Protein AF-A0A9X2UBC7-F1 (afdb_monomer_lite)

pLDDT: mean 78.21, std 16.99, range [26.8, 97.44]

Foldseek 3Di:
DAPDDPVRVVVVCVVVVDDDDDLVPDDADLEAEDELDDDDLVSLLVSLVVCAVHHHAYYYPVQVVVCVVPVDRQLLPQVSVVVVLVNRVSSVSLQCSQPVDDDDPDPDDPPDDDPDPDPDPCPDLLNQLQQFWDPPGDDLVSNLVSLLCQQADALVPRPDDDPPCPVVQCDGHLALSVLQVSQVVLLVVLVVVVVDPDPCVRRNVSSVVNLVVSCVPRDDSNNHSYHGDDND

Structure (mmCIF, N/CA/C/O backbone):
data_AF-A0A9X2UBC7-F1
#
_entry.id   AF-A0A9X2UBC7-F1
#
loop_
_atom_site.group_PDB
_atom_site.id
_atom_site.type_symbol
_atom_site.label_atom_id
_atom_site.label_alt_id
_atom_site.label_comp_id
_atom_site.label_asym_id
_atom_site.label_entity_id
_atom_site.label_seq_id
_atom_site.pdbx_PDB_ins_code
_atom_site.Cartn_x
_atom_site.Cartn_y
_atom_site.Cartn_z
_atom_site.occupancy
_atom_site.B_iso_or_equiv
_atom_site.auth_seq_id
_atom_site.auth_comp_id
_atom_site.auth_asym_id
_atom_site.auth_atom_id
_atom_site.pdbx_PDB_model_num
ATOM 1 N N . MET A 1 1 ? -14.461 9.815 21.392 1.00 52.44 1 MET A N 1
ATOM 2 C CA . MET A 1 1 ? -14.947 8.423 21.336 1.00 52.44 1 MET A CA 1
ATOM 3 C C . MET A 1 1 ? -15.136 8.035 19.877 1.00 52.44 1 MET A C 1
ATOM 5 O O . MET A 1 1 ? -15.372 8.925 19.072 1.00 52.44 1 MET A O 1
ATOM 9 N N . GLY A 1 2 ? -15.027 6.750 19.529 1.00 62.88 2 GLY A N 1
ATOM 10 C CA . GLY A 1 2 ? -15.500 6.250 18.229 1.00 62.88 2 GLY A CA 1
ATOM 11 C C . GLY A 1 2 ? -16.987 5.859 18.281 1.00 62.88 2 GLY A C 1
ATOM 12 O O . GLY A 1 2 ? -17.580 5.899 19.365 1.00 62.88 2 GLY A O 1
ATOM 13 N N . PRO A 1 3 ? -17.603 5.479 17.147 1.00 75.81 3 PRO A N 1
ATOM 14 C CA . PRO A 1 3 ? -19.017 5.102 17.071 1.00 75.81 3 PRO A CA 1
ATOM 15 C C . PRO A 1 3 ? -19.374 3.892 17.945 1.00 75.81 3 PRO A C 1
ATOM 17 O O . PRO A 1 3 ? -20.538 3.717 18.310 1.00 75.81 3 PRO A O 1
ATOM 20 N N . PHE A 1 4 ? -18.389 3.073 18.327 1.00 79.75 4 PHE A N 1
ATOM 21 C CA . PHE A 1 4 ? -18.596 1.905 19.170 1.00 79.75 4 PHE A CA 1
ATOM 22 C C . PHE A 1 4 ? -17.824 1.995 20.485 1.00 79.75 4 PHE A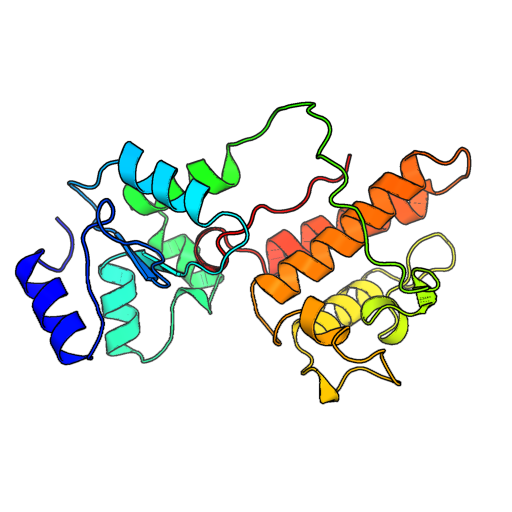 C 1
ATOM 24 O O . PHE A 1 4 ? -16.650 2.371 20.545 1.00 79.75 4 PHE A O 1
ATOM 31 N N . SER A 1 5 ? -18.474 1.559 21.566 1.00 84.00 5 SER A N 1
ATOM 32 C CA . SER A 1 5 ? -17.750 1.217 22.786 1.00 84.00 5 SER A CA 1
ATOM 33 C C . SER A 1 5 ? -16.949 -0.068 22.572 1.00 84.00 5 SER A C 1
ATOM 35 O O . SER A 1 5 ? -17.306 -0.916 21.750 1.00 84.00 5 SER A O 1
ATOM 37 N N . ARG A 1 6 ? -15.894 -0.248 23.371 1.00 82.81 6 ARG A N 1
ATOM 38 C CA . ARG A 1 6 ? -15.046 -1.447 23.331 1.00 82.81 6 ARG A CA 1
ATOM 39 C C . ARG A 1 6 ? -15.848 -2.751 23.471 1.00 82.81 6 ARG A C 1
ATOM 41 O O . ARG A 1 6 ? -15.635 -3.693 22.725 1.00 82.81 6 ARG A O 1
ATOM 48 N N . GLY A 1 7 ? -16.820 -2.790 24.383 1.00 84.81 7 GLY A N 1
ATOM 49 C CA . GLY A 1 7 ? -17.672 -3.972 24.556 1.00 84.81 7 GLY A CA 1
ATOM 50 C C . GLY A 1 7 ? -18.545 -4.270 23.333 1.00 84.81 7 GLY A C 1
ATOM 51 O O . GLY A 1 7 ? -18.683 -5.427 22.949 1.00 84.81 7 GLY A O 1
ATOM 52 N N . LYS A 1 8 ? -19.090 -3.231 22.683 1.00 86.44 8 LYS A N 1
ATOM 53 C CA . LYS A 1 8 ? -19.930 -3.400 21.488 1.00 86.44 8 LYS A CA 1
ATOM 54 C C . LYS A 1 8 ? -19.131 -3.905 20.291 1.00 86.44 8 LYS A C 1
ATOM 56 O O . LYS A 1 8 ? -19.607 -4.797 19.599 1.00 86.44 8 LYS A O 1
ATOM 61 N N . ILE A 1 9 ? -17.930 -3.365 20.063 1.00 86.12 9 ILE A N 1
ATOM 62 C CA . ILE A 1 9 ? -17.100 -3.813 18.940 1.00 86.12 9 ILE A CA 1
ATOM 63 C C . ILE A 1 9 ? -16.610 -5.249 19.141 1.00 86.12 9 ILE A C 1
ATOM 65 O O . ILE A 1 9 ? -16.596 -6.017 18.186 1.00 86.12 9 ILE A O 1
ATOM 69 N N . TRP A 1 10 ? -16.294 -5.640 20.382 1.00 89.31 10 TRP A N 1
ATOM 70 C CA . TRP A 1 10 ? -15.935 -7.023 20.692 1.00 89.31 10 TRP A CA 1
ATOM 71 C C . TRP A 1 10 ? -17.066 -8.000 20.432 1.00 89.31 10 TRP A C 1
ATOM 73 O O . TRP A 1 10 ? -16.838 -8.985 19.742 1.00 89.31 10 TRP A O 1
ATOM 83 N N . SER A 1 11 ? -18.267 -7.713 20.941 1.00 88.19 11 SER A N 1
ATOM 84 C CA . SER A 1 11 ? -19.432 -8.569 20.697 1.00 88.19 11 SER A CA 1
ATOM 85 C C . SER A 1 11 ? -19.689 -8.715 19.202 1.00 88.19 11 SER A C 1
ATOM 87 O O . SER A 1 11 ? -19.787 -9.827 18.709 1.00 88.19 11 SER A O 1
ATOM 89 N N . TYR A 1 12 ? -19.701 -7.598 18.469 1.00 88.00 12 TYR A N 1
ATOM 90 C CA . TYR A 1 12 ? -19.951 -7.605 17.031 1.00 88.00 12 TYR A CA 1
ATOM 91 C C . TYR A 1 12 ? -18.952 -8.476 16.256 1.00 88.00 12 TYR A C 1
ATOM 93 O O . TYR A 1 12 ? -19.346 -9.292 15.432 1.00 88.00 12 TYR A O 1
ATOM 101 N N . LEU A 1 13 ? -17.654 -8.325 16.524 1.00 88.81 13 LEU A N 1
ATOM 102 C CA . LEU A 1 13 ? -16.619 -9.111 15.850 1.00 88.81 13 LEU A CA 1
ATOM 103 C C . LEU A 1 13 ? -16.662 -10.590 16.255 1.00 88.81 13 LEU A C 1
ATOM 105 O O . LEU A 1 13 ? -16.449 -11.455 15.409 1.00 88.81 13 LEU A O 1
ATOM 109 N N . TRP A 1 14 ? -16.972 -10.879 17.519 1.00 87.81 14 TRP A N 1
ATOM 110 C CA . TRP A 1 14 ? -17.161 -12.245 18.000 1.00 87.81 14 TRP A CA 1
ATOM 111 C C . TRP A 1 14 ? -18.344 -12.931 17.310 1.00 87.81 14 TRP A C 1
ATOM 113 O O . TRP A 1 14 ? -18.225 -14.075 16.878 1.00 87.81 14 TRP A O 1
ATOM 123 N N . ASP A 1 15 ? -19.457 -12.217 17.133 1.00 89.00 15 ASP A N 1
ATOM 124 C CA . ASP A 1 15 ? -20.644 -12.715 16.429 1.00 89.00 15 ASP A CA 1
ATOM 125 C C . ASP A 1 15 ? -20.353 -13.003 14.943 1.00 89.00 15 ASP A C 1
ATOM 127 O O . ASP A 1 15 ? -20.974 -13.876 14.338 1.00 89.00 15 ASP A O 1
ATOM 131 N N . LEU A 1 16 ? -19.361 -12.318 14.363 1.00 86.38 16 LEU A N 1
ATOM 132 C CA . LEU A 1 16 ? -18.828 -12.593 13.024 1.00 86.38 16 LEU A CA 1
ATOM 133 C C . LEU A 1 16 ? -17.790 -13.731 12.992 1.00 86.38 16 LEU A C 1
ATOM 135 O O . LEU A 1 16 ? -17.233 -14.021 11.933 1.00 86.38 16 LEU A O 1
ATOM 139 N N . GLY A 1 17 ? -17.514 -14.374 14.130 1.00 88.44 17 GLY A N 1
ATOM 140 C CA . GLY A 1 17 ? -16.543 -15.460 14.255 1.00 88.44 17 GLY A CA 1
ATOM 141 C C . GLY A 1 17 ? -15.082 -15.004 14.246 1.00 88.44 17 GLY A C 1
ATOM 142 O O . GLY A 1 17 ? -14.196 -15.817 13.988 1.00 88.44 17 GLY A O 1
ATOM 143 N N . ALA A 1 18 ? -14.810 -13.719 14.491 1.00 87.56 18 ALA A N 1
ATOM 144 C CA . ALA A 1 18 ? -13.446 -13.213 14.559 1.00 87.56 18 ALA A CA 1
ATOM 145 C C . ALA A 1 18 ? -12.824 -13.460 15.939 1.00 87.56 18 ALA A C 1
ATOM 147 O O . ALA A 1 18 ? -13.431 -13.198 16.979 1.00 87.56 18 ALA A O 1
ATOM 148 N N . GLU A 1 19 ? -11.559 -13.877 15.946 1.00 90.19 19 GLU A N 1
ATOM 149 C CA . GLU A 1 19 ? -10.729 -13.833 17.146 1.00 90.19 19 GLU A CA 1
ATOM 150 C C . GLU A 1 19 ? -10.290 -12.390 17.395 1.00 90.19 19 GLU A C 1
ATOM 152 O O . GLU A 1 19 ? -9.637 -11.767 16.554 1.00 90.19 19 GLU A O 1
ATOM 157 N N . VAL A 1 20 ? -10.653 -11.846 18.556 1.00 91.06 20 VAL A N 1
ATOM 158 C CA . VAL A 1 20 ? -10.344 -10.458 18.905 1.00 91.06 20 VAL A CA 1
ATOM 159 C C . VAL A 1 20 ? -9.453 -10.412 20.131 1.00 91.06 20 VAL A C 1
ATOM 161 O O . VAL A 1 20 ? -9.709 -11.078 21.130 1.00 91.06 20 VAL A O 1
ATOM 164 N N . ALA A 1 21 ? -8.428 -9.573 20.065 1.00 91.75 21 ALA A N 1
ATOM 165 C CA . ALA A 1 21 ? -7.507 -9.321 21.159 1.00 91.75 21 ALA A CA 1
ATOM 166 C C . ALA A 1 21 ? -7.171 -7.828 21.224 1.00 91.75 21 ALA A C 1
ATOM 168 O O . ALA A 1 21 ? -7.290 -7.109 20.227 1.00 91.75 21 ALA A O 1
ATOM 169 N N . GLU A 1 22 ? -6.731 -7.370 22.393 1.00 90.88 22 GLU A N 1
ATOM 170 C CA . GLU A 1 22 ? -6.075 -6.068 22.508 1.00 90.88 22 GLU A CA 1
ATOM 171 C C . GLU A 1 22 ? -4.757 -6.082 21.713 1.00 90.88 22 GLU A C 1
ATOM 173 O O . GLU A 1 22 ? -4.144 -7.131 21.497 1.00 90.88 22 GLU A O 1
ATOM 178 N N . ILE A 1 23 ? -4.288 -4.907 21.278 1.00 90.06 23 ILE A N 1
ATOM 179 C CA . ILE A 1 23 ? -3.078 -4.776 20.439 1.00 90.06 23 ILE A CA 1
ATOM 180 C C . ILE A 1 23 ? -1.848 -5.436 21.089 1.00 90.06 23 ILE A C 1
ATOM 182 O O . ILE A 1 23 ? -0.980 -5.972 20.393 1.00 90.06 23 ILE A O 1
ATOM 186 N N . GLU A 1 24 ? -1.755 -5.376 22.418 1.00 88.00 24 GLU A N 1
ATOM 187 C CA . GLU A 1 24 ? -0.651 -5.949 23.189 1.00 88.00 24 GLU A CA 1
ATOM 188 C C . GLU A 1 24 ? -0.636 -7.479 23.176 1.00 88.00 24 GLU A C 1
ATOM 190 O O . GLU A 1 24 ? 0.445 -8.065 23.088 1.00 88.00 24 GLU A O 1
ATOM 195 N N . ASP A 1 25 ? -1.815 -8.097 23.176 1.00 88.81 25 ASP A N 1
ATOM 196 C CA . ASP A 1 25 ? -1.992 -9.547 23.270 1.00 88.81 25 ASP A CA 1
ATOM 197 C C . ASP A 1 25 ? -2.120 -10.210 21.894 1.00 88.81 25 ASP A C 1
ATOM 199 O O . ASP A 1 25 ? -1.889 -11.410 21.736 1.00 88.81 25 ASP A O 1
ATOM 203 N N . ALA A 1 26 ? -2.454 -9.429 20.864 1.00 86.44 26 ALA A N 1
ATOM 204 C CA . ALA A 1 26 ? -2.571 -9.920 19.503 1.00 86.44 26 ALA A CA 1
ATOM 205 C C . ALA A 1 26 ? -1.218 -10.457 19.010 1.00 86.44 26 ALA A C 1
ATOM 207 O O . ALA A 1 26 ? -0.245 -9.708 18.901 1.00 86.44 26 ALA A O 1
ATOM 208 N N . SER A 1 27 ? -1.143 -11.741 18.655 1.00 80.19 27 SER A N 1
ATOM 209 C CA . SER A 1 27 ? 0.093 -12.380 18.182 1.00 80.19 27 SER A CA 1
ATOM 210 C C . SER A 1 27 ? 0.419 -11.980 16.735 1.00 80.19 27 SER A C 1
ATOM 212 O O . SER A 1 27 ? 1.492 -11.436 16.443 1.00 80.19 27 SER A O 1
ATOM 214 N N . ALA A 1 28 ? -0.536 -12.187 15.828 1.00 83.31 28 ALA A N 1
ATOM 215 C CA . ALA A 1 28 ? -0.378 -11.998 14.392 1.00 83.31 28 ALA A CA 1
ATOM 216 C C . ALA A 1 28 ? -1.679 -11.505 13.722 1.00 83.31 28 ALA A C 1
ATOM 218 O O . ALA A 1 28 ? -2.152 -12.164 12.802 1.00 83.31 28 ALA A O 1
ATOM 219 N N . PRO A 1 29 ? -2.235 -10.349 14.132 1.00 88.62 29 PRO A N 1
ATOM 220 C CA . PRO A 1 29 ? -3.528 -9.892 13.630 1.00 88.62 29 PRO A CA 1
ATOM 221 C C . PRO A 1 29 ? -3.466 -9.558 12.138 1.00 88.62 29 PRO A C 1
ATOM 223 O O . PRO A 1 29 ? -2.494 -8.960 11.671 1.00 88.62 29 PRO A O 1
ATOM 226 N N . ASP A 1 30 ? -4.531 -9.891 11.413 1.00 84.81 30 ASP A N 1
ATOM 227 C CA . ASP A 1 30 ? -4.70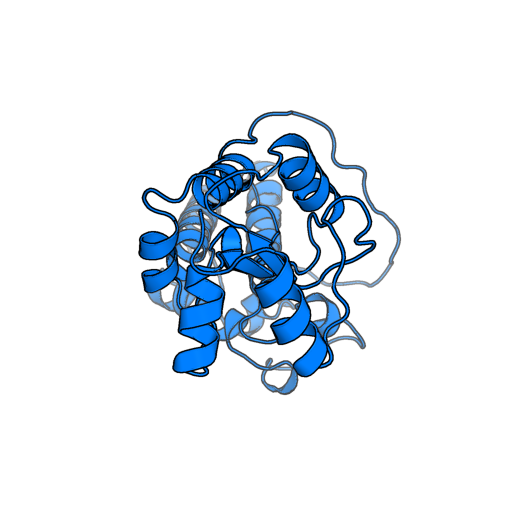0 -9.523 10.003 1.00 84.81 30 ASP A CA 1
ATOM 228 C C . ASP A 1 30 ? -5.500 -8.224 9.822 1.00 84.81 30 ASP A C 1
ATOM 230 O O . ASP A 1 30 ? -5.417 -7.591 8.765 1.00 84.81 30 ASP A O 1
ATOM 234 N N . LEU A 1 31 ? -6.217 -7.800 10.869 1.00 88.31 31 LEU A N 1
ATOM 235 C CA . LEU A 1 31 ? -6.992 -6.566 10.938 1.00 88.31 31 LEU A CA 1
ATOM 236 C C . LEU A 1 31 ? -6.663 -5.805 12.229 1.00 88.31 31 LEU A C 1
ATOM 238 O O . LEU A 1 31 ? -6.743 -6.357 13.324 1.00 88.31 31 LEU A O 1
ATOM 242 N N . LEU A 1 32 ? -6.323 -4.528 12.091 1.00 91.75 32 LEU A N 1
ATOM 243 C CA . LEU A 1 32 ? -6.188 -3.573 13.184 1.00 91.75 32 LEU A CA 1
ATOM 244 C C . LEU A 1 32 ? -7.346 -2.578 13.114 1.00 91.75 32 LEU A C 1
ATOM 246 O O . LEU A 1 32 ? -7.477 -1.866 12.120 1.00 91.75 32 LEU A O 1
ATOM 250 N N . ILE A 1 33 ? -8.142 -2.507 14.182 1.00 91.94 33 ILE A N 1
ATOM 251 C CA . ILE A 1 33 ? -9.245 -1.550 14.307 1.00 91.94 33 ILE A CA 1
ATOM 252 C C . ILE A 1 33 ? -8.859 -0.470 15.313 1.00 91.94 33 ILE A C 1
ATOM 254 O O . ILE A 1 33 ? -8.540 -0.771 16.463 1.00 91.94 33 ILE A O 1
ATOM 258 N N . LEU A 1 34 ? -8.906 0.789 14.890 1.00 92.38 34 LEU A N 1
ATOM 259 C CA . LEU A 1 34 ? -8.519 1.939 15.701 1.00 92.38 34 LEU A CA 1
ATOM 260 C C . LEU A 1 34 ? -9.728 2.815 16.030 1.00 92.38 34 LEU A C 1
ATOM 262 O O . LEU A 1 34 ? -10.555 3.126 15.178 1.00 92.38 34 LEU A O 1
ATOM 266 N N . GLY A 1 35 ? -9.832 3.227 17.290 1.00 90.88 35 GLY A N 1
ATOM 267 C CA . GLY A 1 35 ? -10.734 4.305 17.689 1.00 90.88 35 GLY A CA 1
ATOM 268 C C . GLY A 1 35 ? -10.062 5.672 17.554 1.00 90.88 35 GLY A C 1
ATOM 269 O O . GLY A 1 35 ? -8.839 5.768 17.479 1.00 90.88 35 GLY A O 1
ATOM 270 N N . ARG A 1 36 ? -10.861 6.744 17.596 1.00 89.25 36 ARG A N 1
ATOM 271 C CA . ARG A 1 36 ? -10.364 8.134 17.569 1.00 89.25 36 ARG A CA 1
ATOM 272 C C . ARG A 1 36 ? -9.599 8.552 18.824 1.00 89.25 36 ARG A C 1
ATOM 274 O O . ARG A 1 36 ? -8.765 9.444 18.771 1.00 89.25 36 ARG A O 1
ATOM 281 N N . GLU A 1 37 ? -9.910 7.935 19.958 1.00 85.69 37 GLU A N 1
ATOM 282 C CA . GLU A 1 37 ? -9.391 8.301 21.277 1.00 85.69 37 GLU A CA 1
ATOM 283 C C . GLU A 1 37 ? -8.976 7.056 22.056 1.00 85.69 37 GLU A C 1
ATOM 285 O O . GLU A 1 37 ? -9.458 5.956 21.780 1.00 85.69 37 GLU A O 1
ATOM 290 N N . ARG A 1 38 ? -8.151 7.259 23.091 1.00 84.88 38 ARG A N 1
ATOM 291 C CA . ARG A 1 38 ? -7.712 6.218 24.038 1.00 84.88 38 ARG A CA 1
ATOM 292 C C . ARG A 1 38 ? -6.965 5.050 23.378 1.00 84.88 38 ARG A C 1
ATOM 294 O O . ARG A 1 38 ? -6.933 3.959 23.939 1.00 84.88 38 ARG A O 1
ATOM 301 N N . PHE A 1 39 ? -6.356 5.278 22.216 1.00 88.75 39 PHE A N 1
ATOM 302 C CA . PHE A 1 39 ? -5.357 4.374 21.654 1.00 88.75 39 PHE A CA 1
ATOM 303 C C . PHE A 1 39 ? -3.970 4.719 22.214 1.00 88.75 39 PHE A C 1
ATOM 305 O O . PHE A 1 39 ? -3.727 5.836 22.668 1.00 88.75 39 PHE A O 1
ATOM 312 N N . SER A 1 40 ? -3.068 3.740 22.204 1.00 92.50 40 SER A N 1
ATOM 313 C CA . SER A 1 40 ? -1.677 3.907 22.630 1.00 92.50 40 SER A CA 1
ATOM 314 C C . SER A 1 40 ? -0.780 4.013 21.404 1.00 92.50 40 SER A C 1
ATOM 316 O O . SER A 1 40 ? -0.580 3.020 20.699 1.00 92.50 40 SER A O 1
ATOM 318 N N . ASP A 1 41 ? -0.179 5.183 21.180 1.00 92.81 41 ASP A N 1
ATOM 319 C CA . ASP A 1 41 ? 0.783 5.409 20.095 1.00 92.81 41 ASP A CA 1
ATOM 320 C C . ASP A 1 41 ? 1.899 4.364 20.103 1.00 92.81 41 ASP A C 1
ATOM 322 O O . ASP A 1 41 ? 2.281 3.809 19.073 1.00 92.81 41 ASP A O 1
ATOM 326 N N . LYS A 1 42 ? 2.402 4.049 21.300 1.00 92.19 42 LYS A N 1
ATOM 327 C CA . LYS A 1 42 ? 3.465 3.066 21.511 1.00 92.19 42 LYS A CA 1
ATOM 328 C C . LYS A 1 42 ? 3.037 1.669 21.064 1.00 92.19 42 LYS A C 1
ATOM 330 O O . LYS A 1 42 ? 3.833 0.966 20.438 1.00 92.19 42 LYS A O 1
ATOM 335 N N . SER A 1 43 ? 1.809 1.266 21.387 1.00 92.25 43 SER A N 1
ATOM 336 C CA . SER A 1 43 ? 1.274 -0.055 21.042 1.00 92.25 43 SER A CA 1
ATOM 337 C C . SER A 1 43 ? 1.017 -0.152 19.535 1.00 92.25 43 SER A C 1
ATOM 339 O O . SER A 1 43 ? 1.440 -1.127 18.912 1.00 92.25 43 SER A O 1
ATOM 341 N N . VAL A 1 44 ? 0.452 0.899 18.925 1.00 91.06 44 VAL A N 1
ATOM 342 C CA . VAL A 1 44 ? 0.249 0.994 17.469 1.00 91.06 44 VAL A CA 1
ATOM 343 C C . VAL A 1 44 ? 1.584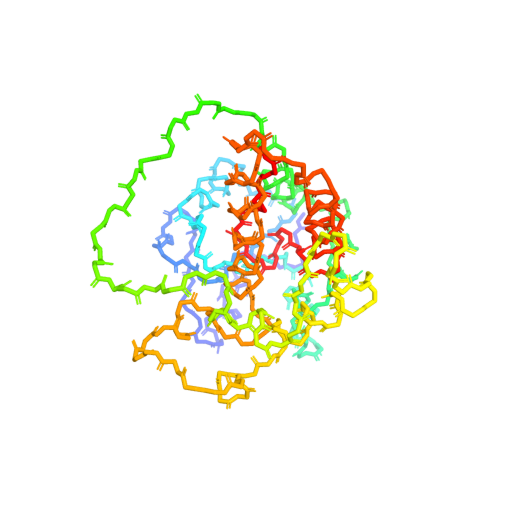 0.908 16.727 1.00 91.06 44 VAL A C 1
ATOM 345 O O . VAL A 1 44 ? 1.778 0.002 15.917 1.00 91.06 44 VAL A O 1
ATOM 348 N N . ARG A 1 45 ? 2.555 1.773 17.049 1.00 89.19 45 ARG A N 1
ATOM 349 C CA . ARG A 1 45 ? 3.874 1.785 16.389 1.00 89.19 45 ARG A CA 1
ATOM 350 C C . ARG A 1 45 ? 4.604 0.442 16.534 1.00 89.19 45 ARG A C 1
ATOM 352 O O . ARG A 1 45 ? 5.218 -0.032 15.579 1.00 89.19 45 ARG A O 1
ATOM 359 N N . ARG A 1 46 ? 4.508 -0.211 17.700 1.00 89.00 46 ARG A N 1
ATOM 360 C CA . ARG A 1 46 ? 5.097 -1.541 17.937 1.00 89.00 46 ARG A CA 1
ATOM 361 C C . ARG A 1 46 ? 4.443 -2.628 17.084 1.00 89.00 46 ARG A C 1
ATOM 363 O O . ARG A 1 46 ? 5.151 -3.494 16.568 1.00 89.00 46 ARG A O 1
ATOM 370 N N . LEU A 1 47 ? 3.117 -2.606 16.944 1.00 88.31 47 LEU A N 1
ATOM 371 C CA . LEU A 1 47 ? 2.405 -3.560 16.096 1.00 88.31 47 LEU A CA 1
ATOM 372 C C . LEU A 1 47 ? 2.790 -3.379 14.623 1.00 88.31 47 LEU A C 1
ATOM 374 O O . LEU A 1 47 ? 3.113 -4.368 13.966 1.00 88.31 47 LEU A O 1
ATOM 378 N N . LEU A 1 48 ? 2.826 -2.134 14.136 1.00 84.56 48 LEU A N 1
ATOM 379 C CA . LEU A 1 48 ? 3.255 -1.819 12.770 1.00 84.56 48 LEU A CA 1
ATOM 380 C C . LEU A 1 48 ? 4.665 -2.351 12.490 1.00 84.56 48 LEU A C 1
ATOM 382 O O . LEU A 1 48 ? 4.877 -3.028 11.490 1.00 84.56 48 LEU A O 1
ATOM 386 N N . GLN A 1 49 ? 5.608 -2.147 13.415 1.00 81.81 49 GLN A N 1
ATOM 387 C CA . GLN A 1 49 ? 6.965 -2.684 13.295 1.00 81.81 49 GLN A CA 1
ATOM 388 C C . GLN A 1 49 ? 6.990 -4.224 13.258 1.00 81.81 49 GLN A C 1
ATOM 390 O O . GLN A 1 49 ? 7.679 -4.821 12.437 1.00 81.81 49 GLN A O 1
ATOM 395 N N . ARG A 1 50 ? 6.219 -4.899 14.122 1.00 81.62 50 ARG A N 1
ATOM 396 C CA . ARG A 1 50 ? 6.127 -6.375 14.154 1.00 81.62 50 ARG A CA 1
ATOM 397 C C . ARG A 1 50 ? 5.493 -6.975 12.895 1.00 81.62 50 ARG A C 1
ATOM 399 O O . ARG A 1 50 ? 5.755 -8.139 12.567 1.00 81.62 50 ARG A O 1
ATOM 406 N N . ARG A 1 51 ? 4.609 -6.220 12.242 1.00 76.81 51 ARG A N 1
ATOM 407 C CA . ARG A 1 51 ? 3.909 -6.606 11.011 1.00 76.81 51 ARG A CA 1
ATOM 408 C C . ARG A 1 51 ? 4.583 -6.057 9.755 1.00 76.81 51 ARG A C 1
ATOM 410 O O . ARG A 1 51 ? 4.041 -6.248 8.676 1.00 76.81 51 ARG A O 1
ATOM 417 N N . GLU A 1 52 ? 5.766 -5.458 9.864 1.00 71.06 52 GLU A N 1
ATOM 418 C CA . GLU A 1 52 ? 6.493 -4.929 8.714 1.00 71.06 52 GLU A CA 1
ATOM 419 C C . GLU A 1 52 ? 6.698 -6.002 7.630 1.00 71.06 52 GLU A C 1
ATOM 421 O O . GLU A 1 52 ? 7.209 -7.095 7.891 1.00 71.06 52 GLU A O 1
ATOM 426 N N . GLY A 1 53 ? 6.250 -5.698 6.406 1.00 58.53 53 GLY A N 1
ATOM 427 C CA . GLY A 1 53 ? 6.320 -6.617 5.263 1.00 58.53 53 GLY A CA 1
ATOM 428 C C . GLY A 1 53 ? 5.334 -7.790 5.325 1.00 58.53 53 GLY A C 1
ATOM 429 O O . GLY A 1 53 ? 5.379 -8.673 4.470 1.00 58.53 53 GLY A O 1
ATOM 430 N N . LYS A 1 54 ? 4.441 -7.816 6.318 1.00 68.19 54 LYS A N 1
ATOM 431 C CA . LYS A 1 54 ? 3.326 -8.760 6.432 1.00 68.19 54 LYS A CA 1
ATOM 432 C C . LYS A 1 54 ? 2.022 -8.019 6.156 1.00 68.19 54 LYS A C 1
ATOM 434 O O . LYS A 1 54 ? 1.905 -6.824 6.402 1.00 68.19 54 LYS A O 1
ATOM 439 N N . ARG A 1 55 ? 1.011 -8.743 5.675 1.00 68.81 55 ARG A N 1
ATOM 440 C CA . ARG A 1 55 ? -0.317 -8.167 5.440 1.00 68.81 55 ARG A CA 1
ATOM 441 C C . ARG A 1 55 ? -0.897 -7.668 6.764 1.00 68.81 55 ARG A C 1
ATOM 443 O O . ARG A 1 55 ? -0.986 -8.434 7.711 1.00 68.81 55 ARG A O 1
ATOM 450 N N . LEU A 1 56 ? -1.309 -6.413 6.841 1.00 79.94 56 LEU A N 1
ATOM 451 C CA . LEU A 1 56 ? -2.093 -5.891 7.957 1.00 79.94 56 LEU A CA 1
ATOM 452 C C . LEU A 1 56 ? -3.078 -4.889 7.374 1.00 79.94 56 LEU A C 1
ATOM 454 O O . LEU A 1 56 ? -2.657 -3.877 6.821 1.00 79.94 56 LEU A O 1
ATOM 458 N N . ARG A 1 57 ? -4.372 -5.192 7.470 1.00 84.75 57 ARG A N 1
ATOM 459 C CA . ARG A 1 57 ? -5.426 -4.242 7.122 1.00 84.75 57 ARG A CA 1
ATOM 460 C C . ARG A 1 57 ? -5.635 -3.312 8.309 1.00 84.75 57 ARG A C 1
ATOM 462 O O . ARG A 1 57 ? -5.739 -3.792 9.437 1.00 84.75 57 ARG A O 1
ATOM 469 N N . ILE A 1 58 ? -5.698 -2.008 8.072 1.00 87.50 58 ILE A N 1
ATOM 470 C CA . ILE A 1 58 ? -5.910 -1.018 9.129 1.00 87.50 58 ILE A CA 1
ATOM 471 C C . ILE A 1 58 ? -7.223 -0.299 8.842 1.00 87.50 58 ILE A C 1
ATOM 473 O O . ILE A 1 58 ? -7.456 0.165 7.731 1.00 87.50 58 ILE A O 1
ATOM 477 N N . CYS A 1 59 ? -8.112 -0.228 9.824 1.00 88.62 59 CYS A N 1
ATOM 478 C CA . CYS A 1 59 ? -9.355 0.518 9.694 1.00 88.62 59 CYS A CA 1
ATOM 479 C C . CYS A 1 59 ? -9.667 1.286 10.977 1.00 88.62 59 CYS A C 1
ATOM 481 O O . CYS A 1 59 ? -9.284 0.877 12.073 1.00 88.62 59 CYS A O 1
ATOM 483 N N . SER A 1 60 ? -10.373 2.408 10.858 1.00 91.62 60 SER A N 1
ATOM 484 C CA . SER A 1 60 ? -11.032 2.991 12.021 1.00 91.62 60 SER A CA 1
ATOM 485 C C . SER A 1 60 ? -12.348 2.274 12.330 1.00 91.62 60 SER A C 1
ATOM 487 O O . SER A 1 60 ? -12.869 1.497 11.525 1.00 91.62 60 SER A O 1
ATOM 489 N N . GLN A 1 61 ? -12.934 2.559 13.489 1.00 91.19 61 GLN A N 1
ATOM 490 C CA . GLN A 1 61 ? -14.285 2.098 13.811 1.00 91.19 61 GLN A CA 1
ATOM 491 C C . GLN A 1 61 ? -15.340 2.612 12.810 1.00 91.19 61 GLN A C 1
ATOM 493 O O . GLN A 1 61 ? -16.285 1.894 12.489 1.00 91.19 61 GLN A O 1
ATOM 498 N N . GLU A 1 62 ? -15.180 3.832 12.295 1.00 89.88 62 GLU A N 1
ATOM 499 C CA . GLU A 1 62 ? -16.040 4.421 11.262 1.00 89.88 62 GLU A CA 1
ATOM 500 C C . GLU A 1 62 ? -15.875 3.697 9.921 1.00 89.88 62 GLU A C 1
ATOM 502 O O . GLU A 1 62 ? -16.869 3.394 9.262 1.00 89.88 62 GLU A O 1
ATOM 507 N N . MET A 1 63 ? -14.640 3.344 9.548 1.00 88.88 63 MET A N 1
ATOM 508 C CA . MET A 1 63 ? -14.375 2.516 8.368 1.00 88.88 63 MET A CA 1
ATOM 509 C C . MET A 1 63 ? -15.001 1.127 8.512 1.00 88.88 63 MET A C 1
ATOM 511 O O . MET A 1 63 ? -15.592 0.628 7.560 1.00 88.88 63 MET A O 1
ATOM 515 N N . LEU A 1 64 ? -14.916 0.504 9.692 1.00 89.06 64 LEU A N 1
ATOM 516 C CA . LEU A 1 64 ? -15.560 -0.787 9.948 1.00 89.06 64 LEU A CA 1
ATOM 517 C C . LEU A 1 64 ? -17.086 -0.693 9.810 1.00 89.06 64 LEU A C 1
ATOM 519 O O . LEU A 1 64 ? -17.703 -1.588 9.234 1.00 89.06 64 LEU A O 1
ATOM 523 N N . LEU A 1 65 ? -17.696 0.388 10.307 1.00 87.31 65 LEU A N 1
ATOM 524 C CA . LEU A 1 65 ? -19.128 0.634 10.144 1.00 87.31 65 LEU A CA 1
ATOM 525 C C . LEU A 1 65 ? -19.496 0.803 8.664 1.00 87.31 65 LEU A C 1
ATOM 527 O O . LEU A 1 65 ? -20.401 0.124 8.183 1.00 87.31 65 LEU A O 1
ATOM 531 N N . ALA A 1 66 ? -18.768 1.649 7.931 1.00 86.19 66 ALA A N 1
ATOM 532 C CA . ALA A 1 66 ? -18.982 1.855 6.501 1.00 86.19 66 ALA A CA 1
ATOM 533 C C . ALA A 1 66 ? -18.830 0.544 5.716 1.00 86.19 66 ALA A C 1
ATOM 535 O O . ALA A 1 66 ? -19.665 0.227 4.867 1.00 86.19 66 ALA A O 1
ATOM 536 N N . TRP A 1 67 ? -17.815 -0.256 6.049 1.00 88.12 67 TRP A N 1
ATOM 537 C CA . TRP A 1 67 ? -17.612 -1.577 5.468 1.00 88.12 67 TRP A CA 1
ATOM 538 C C . TRP A 1 67 ? -18.803 -2.496 5.748 1.00 88.12 67 TRP A C 1
ATOM 540 O O . TRP A 1 67 ? -19.362 -3.087 4.830 1.00 88.12 67 TRP A O 1
ATOM 550 N N . SER A 1 68 ? -19.255 -2.556 6.998 1.00 84.38 68 SER A N 1
ATOM 551 C CA . SER A 1 68 ? -20.371 -3.413 7.410 1.00 84.38 68 SER A CA 1
ATOM 552 C C . SER A 1 68 ? -21.685 -3.035 6.717 1.00 84.38 68 SER A C 1
ATOM 554 O O . SER A 1 68 ? -22.480 -3.907 6.386 1.00 84.38 68 SER A O 1
ATOM 556 N N . MET A 1 69 ? -21.910 -1.742 6.466 1.00 84.69 69 MET A N 1
ATOM 557 C CA . MET A 1 69 ? -23.123 -1.248 5.804 1.00 84.69 69 MET A CA 1
ATOM 558 C C . MET A 1 69 ? -23.101 -1.426 4.285 1.00 84.69 69 MET A C 1
ATOM 560 O O . MET A 1 69 ? -24.146 -1.631 3.674 1.00 84.69 69 MET A O 1
ATOM 564 N N . THR A 1 70 ? -21.930 -1.300 3.663 1.00 83.81 70 THR A N 1
ATOM 565 C CA . THR A 1 70 ? -21.807 -1.287 2.196 1.00 83.81 70 THR A CA 1
ATOM 566 C C . THR A 1 70 ? -21.346 -2.620 1.615 1.00 83.81 70 THR A C 1
ATOM 568 O O . THR A 1 70 ? -21.470 -2.829 0.412 1.00 83.81 70 THR A O 1
ATOM 571 N N . GLY A 1 71 ? -20.780 -3.506 2.440 1.00 82.38 71 GLY A N 1
ATOM 572 C CA . GLY A 1 71 ? -20.103 -4.730 2.004 1.00 82.38 71 GLY A CA 1
ATOM 573 C C . GLY A 1 71 ? -18.770 -4.481 1.289 1.00 82.38 71 GLY A C 1
ATOM 574 O O . GLY A 1 71 ? -18.116 -5.431 0.866 1.00 82.38 71 GLY A O 1
ATOM 575 N N . VAL A 1 72 ? -18.346 -3.222 1.157 1.00 77.50 72 VAL A N 1
ATOM 576 C CA . VAL A 1 72 ? -17.133 -2.827 0.438 1.00 77.50 72 VAL A CA 1
ATOM 577 C C . VAL A 1 72 ? -16.044 -2.474 1.438 1.00 77.50 72 VAL A C 1
ATOM 579 O O . VAL A 1 72 ? -16.250 -1.602 2.278 1.00 77.50 72 VAL A O 1
ATOM 582 N N . ASP A 1 73 ? -14.874 -3.105 1.322 1.00 80.12 73 ASP A N 1
ATOM 583 C CA . ASP A 1 73 ? -13.713 -2.768 2.148 1.00 80.12 73 ASP A CA 1
ATOM 584 C C . ASP A 1 73 ? -13.186 -1.367 1.784 1.00 80.12 73 ASP A C 1
ATOM 586 O O . ASP A 1 73 ? -12.736 -1.156 0.652 1.00 80.12 73 ASP A O 1
ATOM 590 N N . PRO A 1 74 ? -13.179 -0.404 2.725 1.00 74.56 74 PRO A N 1
ATOM 591 C CA . PRO A 1 74 ? -12.652 0.932 2.471 1.00 74.56 74 PRO A CA 1
ATOM 592 C C . PRO A 1 74 ? -11.179 0.920 2.043 1.00 74.56 74 PRO A C 1
ATOM 594 O O . PRO A 1 74 ? -10.771 1.767 1.255 1.00 74.56 74 PRO A O 1
ATOM 597 N N . ASN A 1 75 ? -10.387 -0.067 2.484 1.00 73.62 75 ASN A N 1
ATOM 598 C CA . ASN A 1 75 ? -8.975 -0.191 2.107 1.00 73.62 75 ASN A CA 1
ATOM 599 C C . ASN A 1 75 ? -8.764 -0.543 0.628 1.00 73.62 75 ASN A C 1
ATOM 601 O O . ASN A 1 75 ? -7.664 -0.334 0.113 1.00 73.62 75 ASN A O 1
ATOM 605 N N . GLU A 1 76 ? -9.790 -1.052 -0.059 1.00 70.31 76 GLU A N 1
ATOM 606 C CA . GLU A 1 76 ? -9.754 -1.360 -1.495 1.00 70.31 76 GLU A CA 1
ATOM 607 C C . GLU A 1 76 ? -10.083 -0.136 -2.366 1.00 70.31 76 GLU A C 1
ATOM 609 O O . GLU A 1 76 ? -9.994 -0.202 -3.593 1.00 70.31 76 GLU A O 1
ATOM 614 N N . ARG A 1 77 ? -10.435 1.006 -1.754 1.00 67.56 77 ARG A N 1
ATOM 615 C CA . ARG A 1 77 ? -10.760 2.261 -2.447 1.00 67.56 77 ARG A CA 1
ATOM 616 C C . ARG A 1 77 ? -9.880 3.411 -1.945 1.00 67.56 77 ARG A C 1
ATOM 618 O O . ARG A 1 77 ? -10.353 4.216 -1.139 1.00 67.56 77 ARG A O 1
ATOM 625 N N . PRO A 1 78 ? -8.641 3.554 -2.460 1.00 57.09 78 PRO A N 1
ATOM 626 C CA . PRO A 1 78 ? -7.671 4.549 -1.988 1.00 57.09 78 PRO A CA 1
ATOM 627 C C . PRO A 1 78 ? -8.227 5.976 -1.891 1.00 57.09 78 PRO A C 1
ATOM 629 O O . PRO A 1 78 ? -7.964 6.674 -0.919 1.00 57.09 78 PRO A O 1
ATOM 632 N N . GLN A 1 79 ? -9.084 6.375 -2.839 1.00 59.28 79 GLN A N 1
ATOM 633 C CA . GLN A 1 79 ? -9.705 7.707 -2.867 1.00 59.28 79 GLN A CA 1
ATOM 634 C C . GLN A 1 79 ? -10.619 7.994 -1.665 1.00 59.28 79 GLN A C 1
ATOM 636 O O . GLN A 1 79 ? -10.793 9.147 -1.290 1.00 59.28 79 GLN A O 1
ATOM 641 N N . THR A 1 80 ? -11.202 6.959 -1.055 1.00 67.19 80 THR A N 1
ATOM 642 C CA . THR A 1 80 ? -12.044 7.101 0.145 1.00 67.19 80 THR A CA 1
ATOM 643 C C . THR A 1 80 ? -11.245 6.988 1.437 1.00 67.19 80 THR A C 1
ATOM 645 O O . THR A 1 80 ? -11.701 7.441 2.481 1.00 67.19 80 THR A O 1
ATOM 648 N N . VAL A 1 81 ? -10.043 6.406 1.398 1.00 68.81 81 VAL A N 1
ATOM 649 C CA . VAL A 1 81 ? -9.247 6.219 2.615 1.00 68.81 81 VAL A CA 1
ATOM 650 C C . VAL A 1 81 ? -8.698 7.549 3.125 1.00 68.81 81 VAL A C 1
ATOM 652 O O . VAL A 1 81 ? -8.739 7.784 4.330 1.00 68.81 81 VAL A O 1
ATOM 655 N N . GLU A 1 82 ? -8.280 8.450 2.233 1.00 72.62 82 GLU A N 1
ATOM 656 C CA . GLU A 1 82 ? -7.788 9.778 2.627 1.00 72.62 82 GLU A CA 1
ATOM 657 C C . GLU A 1 82 ? -8.853 10.555 3.421 1.00 72.62 82 GLU A C 1
ATOM 659 O O . GLU A 1 82 ? -8.553 11.108 4.475 1.00 72.62 82 GLU A O 1
ATOM 664 N N . THR A 1 83 ? -10.127 10.472 3.010 1.00 80.88 83 THR A N 1
ATOM 665 C CA . THR A 1 83 ? -11.238 11.104 3.745 1.00 80.88 83 THR A CA 1
ATOM 666 C C . THR A 1 83 ? -11.482 10.515 5.136 1.00 80.88 83 THR A C 1
ATOM 668 O O . THR A 1 83 ? -12.047 11.191 5.989 1.00 80.88 83 THR A O 1
ATOM 671 N N . PHE A 1 84 ? -11.074 9.266 5.392 1.00 83.88 84 PHE A N 1
ATOM 672 C CA . PHE A 1 84 ? -11.134 8.684 6.737 1.00 83.88 84 PHE A CA 1
ATOM 673 C C . PHE A 1 84 ? -9.922 9.058 7.589 1.00 83.88 84 PHE A C 1
ATOM 675 O O . PHE A 1 84 ? -10.045 9.112 8.813 1.00 83.88 84 PHE A O 1
ATOM 682 N N . ILE A 1 85 ? -8.761 9.277 6.964 1.00 83.81 85 ILE A N 1
ATOM 683 C CA . ILE A 1 85 ? -7.546 9.690 7.668 1.00 83.81 85 ILE A CA 1
ATOM 684 C C . ILE A 1 85 ? -7.687 11.112 8.179 1.00 83.81 85 ILE A C 1
ATOM 686 O O . ILE A 1 85 ? -7.340 11.359 9.331 1.00 83.81 85 ILE A O 1
ATOM 690 N N . GLU A 1 86 ? -8.171 12.021 7.334 1.00 83.44 86 GLU A N 1
ATOM 691 C CA . GLU A 1 86 ? -8.210 13.446 7.639 1.00 83.44 86 GLU A CA 1
ATOM 692 C C . GLU A 1 86 ? -8.948 13.712 8.960 1.00 83.44 86 GLU A C 1
ATOM 694 O O . GLU A 1 86 ? -10.131 13.400 9.137 1.00 83.44 86 GLU A O 1
ATOM 699 N N . GLY A 1 87 ? -8.214 14.247 9.937 1.00 84.31 87 GLY A N 1
ATOM 700 C CA . GLY A 1 87 ? -8.729 14.549 11.260 1.00 84.31 87 GLY A CA 1
ATOM 701 C C . GLY A 1 87 ? -8.981 13.327 12.142 1.00 84.31 87 GLY A C 1
ATOM 702 O O . GLY A 1 87 ? -9.620 13.487 13.181 1.00 84.31 87 GLY A O 1
ATOM 703 N N . HIS A 1 88 ? -8.548 12.111 11.789 1.00 91.19 88 HIS A N 1
ATOM 704 C CA . HIS A 1 88 ? -8.620 10.928 12.655 1.00 91.19 88 HIS A CA 1
ATOM 705 C C . HIS A 1 88 ? -7.260 10.653 13.329 1.00 91.19 88 HIS A C 1
ATOM 707 O O . HIS A 1 88 ? -6.405 10.006 12.721 1.00 91.19 88 HIS A O 1
ATOM 713 N N . PRO A 1 89 ? -7.078 10.963 14.632 1.00 92.06 89 PRO A N 1
ATOM 714 C CA . PRO A 1 89 ? -5.751 10.974 15.264 1.00 92.06 89 PRO A CA 1
ATOM 715 C C . PRO A 1 89 ? -4.973 9.655 15.153 1.00 92.06 89 PRO A C 1
ATOM 717 O O . PRO A 1 89 ? -3.780 9.647 14.872 1.00 92.06 89 PRO A O 1
ATOM 720 N N . ALA A 1 90 ? -5.644 8.510 15.323 1.00 91.44 90 ALA A N 1
ATOM 721 C CA . ALA A 1 90 ? -4.971 7.215 15.214 1.00 91.44 90 ALA A CA 1
ATOM 722 C C . ALA A 1 90 ? -4.566 6.859 13.774 1.00 91.44 90 ALA A C 1
ATOM 724 O O . ALA A 1 90 ? -3.572 6.168 13.577 1.00 91.44 90 ALA A O 1
ATOM 725 N N . LEU A 1 91 ? -5.333 7.299 12.770 1.00 90.00 91 LEU A N 1
ATOM 726 C CA . LEU A 1 91 ? -5.026 7.026 11.368 1.00 90.00 91 LEU A CA 1
ATOM 727 C C . LEU A 1 91 ? -3.960 7.993 10.858 1.00 90.00 91 LEU A C 1
ATOM 729 O O . LEU A 1 91 ? -3.070 7.553 10.139 1.00 90.00 91 LEU A O 1
ATOM 733 N N . GLU A 1 92 ? -3.988 9.253 11.297 1.00 89.31 92 GLU A N 1
ATOM 734 C CA . GLU A 1 92 ? -2.903 10.215 11.086 1.00 89.31 92 GLU A CA 1
ATOM 735 C C . GLU A 1 92 ? -1.597 9.707 11.699 1.00 89.31 92 GLU A C 1
ATOM 737 O O . GLU A 1 92 ? -0.583 9.688 11.013 1.00 89.31 92 GLU A O 1
ATOM 742 N N . LEU A 1 93 ? -1.626 9.165 12.923 1.00 88.62 93 LEU A N 1
ATOM 743 C CA . LEU A 1 93 ? -0.458 8.522 13.529 1.00 88.62 93 LEU A CA 1
ATOM 744 C C . LEU A 1 93 ? 0.067 7.358 12.680 1.00 88.62 93 LEU A C 1
ATOM 746 O O . LEU A 1 93 ? 1.279 7.180 12.549 1.00 88.62 93 LEU A O 1
ATOM 750 N N . VAL A 1 94 ? -0.818 6.499 12.167 1.00 87.31 94 VAL A N 1
ATOM 751 C CA . VAL A 1 94 ? -0.406 5.369 11.323 1.00 87.31 94 VAL A CA 1
ATOM 752 C C . VAL A 1 94 ? 0.199 5.885 10.022 1.00 87.31 94 VAL A C 1
ATOM 754 O O . VAL A 1 94 ? 1.260 5.398 9.634 1.00 87.31 94 VAL A O 1
ATOM 757 N N . LYS A 1 95 ? -0.443 6.870 9.385 1.00 82.44 95 LYS A N 1
ATOM 758 C CA . LYS A 1 95 ? 0.050 7.546 8.186 1.00 82.44 95 LYS A CA 1
ATOM 759 C C . LYS A 1 95 ? 1.440 8.120 8.449 1.00 82.44 95 LYS A C 1
ATOM 761 O O . LYS A 1 95 ? 2.386 7.636 7.849 1.00 82.44 95 LYS A O 1
ATOM 766 N N . GLU A 1 96 ? 1.594 8.982 9.448 1.00 81.69 96 GLU A N 1
ATOM 767 C CA . GLU A 1 96 ? 2.877 9.530 9.907 1.00 81.69 96 GLU A CA 1
ATOM 768 C C . GLU A 1 96 ? 3.897 8.419 10.197 1.00 81.69 96 GLU A C 1
ATOM 770 O O . GLU A 1 96 ? 5.021 8.446 9.729 1.00 81.69 96 GLU A O 1
ATOM 775 N N . THR A 1 97 ? 3.533 7.356 10.913 1.00 78.94 97 THR A N 1
ATOM 776 C CA . THR A 1 97 ? 4.489 6.285 11.249 1.00 78.94 97 THR A CA 1
ATOM 777 C C . THR A 1 97 ? 5.007 5.545 10.019 1.00 78.94 97 THR A C 1
ATOM 779 O O . THR A 1 97 ? 6.166 5.119 10.000 1.00 78.94 97 THR A O 1
ATOM 782 N N . LEU A 1 98 ? 4.140 5.334 9.032 1.00 74.12 98 LEU A N 1
ATOM 783 C CA . LEU A 1 98 ? 4.460 4.615 7.805 1.00 74.12 98 LEU A CA 1
ATOM 784 C C . LEU A 1 98 ? 5.031 5.542 6.718 1.00 74.12 98 LEU A C 1
ATOM 786 O O . LEU A 1 98 ? 5.687 5.040 5.805 1.00 74.12 98 LEU A O 1
ATOM 790 N N . GLU A 1 99 ? 4.821 6.857 6.830 1.00 67.81 99 GLU A N 1
ATOM 791 C CA . GLU A 1 99 ? 5.306 7.893 5.909 1.00 67.81 99 GLU A CA 1
ATOM 792 C C . GLU A 1 99 ? 6.598 8.593 6.392 1.00 67.81 99 GLU A C 1
ATOM 794 O O . GLU A 1 99 ? 7.511 8.743 5.582 1.00 67.81 99 GLU A O 1
ATOM 799 N N . ASP A 1 100 ? 6.737 8.940 7.682 1.00 43.56 100 ASP A N 1
ATOM 800 C CA . ASP A 1 100 ? 7.807 9.804 8.240 1.00 43.56 100 ASP A CA 1
ATOM 801 C C . ASP A 1 100 ? 9.087 9.083 8.701 1.00 43.56 100 ASP A C 1
ATOM 803 O O . ASP A 1 100 ? 10.057 9.733 9.097 1.00 43.56 100 ASP A O 1
ATOM 807 N N . LYS A 1 101 ? 9.179 7.747 8.667 1.00 41.97 101 LYS A N 1
ATOM 808 C CA . LYS A 1 101 ? 10.422 7.052 9.075 1.00 41.97 101 LYS A CA 1
ATOM 809 C C . LYS A 1 101 ? 11.394 6.807 7.926 1.00 41.97 101 LYS A C 1
ATOM 811 O O . LYS A 1 101 ? 11.628 5.673 7.510 1.00 41.97 101 LYS A O 1
ATOM 816 N N . TRP A 1 102 ? 12.027 7.913 7.556 1.00 34.25 102 TRP A N 1
ATOM 817 C CA . TRP A 1 102 ? 13.343 8.075 6.931 1.00 34.25 102 TRP A CA 1
ATOM 818 C C . TRP A 1 102 ? 14.206 8.892 7.929 1.00 34.25 102 TRP A C 1
ATOM 820 O O . TRP A 1 102 ? 13.641 9.851 8.454 1.00 34.25 102 TRP A O 1
ATOM 830 N N . PRO A 1 103 ? 15.489 8.594 8.290 1.00 48.34 103 PRO A N 1
ATOM 831 C CA . PRO A 1 103 ? 16.592 8.022 7.492 1.00 48.34 103 PRO A CA 1
ATOM 832 C C . PRO A 1 103 ? 17.376 6.865 8.179 1.00 48.34 103 PRO A C 1
ATOM 834 O O . PRO A 1 103 ? 17.210 6.601 9.369 1.00 48.34 103 PRO A O 1
ATOM 837 N N . GLY A 1 104 ? 18.317 6.217 7.471 1.00 29.36 104 GLY A N 1
ATOM 838 C CA . GLY A 1 104 ? 19.370 5.425 8.131 1.00 29.36 104 GLY A CA 1
ATOM 839 C C . GLY A 1 104 ? 20.175 4.491 7.229 1.00 29.36 104 GLY A C 1
ATOM 840 O O . GLY A 1 104 ? 19.794 3.347 7.010 1.00 29.36 104 GLY A O 1
ATOM 841 N N . THR A 1 105 ? 21.334 4.968 6.781 1.00 37.41 105 THR A N 1
ATOM 842 C CA . THR A 1 105 ? 22.444 4.229 6.160 1.00 37.41 105 THR A CA 1
ATOM 843 C C . THR A 1 105 ? 22.890 3.021 6.995 1.00 37.41 105 THR A C 1
ATOM 845 O O . THR A 1 105 ? 23.849 3.096 7.763 1.00 37.41 105 THR A O 1
ATOM 848 N N . GLY A 1 106 ? 22.202 1.895 6.853 1.00 30.19 106 GLY A N 1
ATOM 849 C CA . GLY A 1 106 ? 22.609 0.612 7.411 1.00 30.19 106 GLY A CA 1
ATOM 850 C C . GLY A 1 106 ? 22.653 -0.439 6.304 1.00 30.19 106 GLY A C 1
ATOM 851 O O . GLY A 1 106 ? 21.710 -0.512 5.514 1.00 30.19 106 GLY A O 1
ATOM 852 N N . PRO A 1 107 ? 23.715 -1.257 6.202 1.00 27.50 107 PRO A N 1
ATOM 853 C CA . PRO A 1 107 ? 23.726 -2.365 5.260 1.00 27.50 107 PRO A CA 1
ATOM 854 C C . PRO A 1 107 ? 22.564 -3.306 5.596 1.00 27.50 107 PRO A C 1
ATOM 856 O O . PRO A 1 107 ? 22.496 -3.860 6.692 1.00 27.50 107 PRO A O 1
ATOM 859 N N . ILE A 1 108 ? 21.636 -3.489 4.654 1.00 37.22 108 ILE A N 1
ATOM 860 C CA . ILE A 1 108 ? 20.625 -4.540 4.778 1.00 37.22 108 ILE A CA 1
ATOM 861 C C . ILE A 1 108 ? 21.373 -5.874 4.652 1.00 37.22 108 ILE A C 1
ATOM 863 O O . ILE A 1 108 ? 22.077 -6.065 3.653 1.00 37.22 108 ILE A O 1
ATOM 867 N N . PRO A 1 109 ? 21.265 -6.788 5.636 1.00 28.06 109 PRO A N 1
ATOM 868 C CA . PRO A 1 109 ? 21.965 -8.058 5.586 1.00 28.06 109 PRO A CA 1
ATOM 869 C C . PRO A 1 109 ? 21.535 -8.798 4.326 1.00 28.06 109 PRO A C 1
ATOM 871 O O . PRO A 1 109 ? 20.340 -8.933 4.048 1.00 28.06 109 PRO A O 1
ATOM 874 N N . ALA A 1 110 ? 22.520 -9.278 3.571 1.00 33.25 110 ALA A N 1
ATOM 875 C CA . ALA A 1 110 ? 22.294 -10.242 2.515 1.00 33.25 110 ALA A CA 1
ATOM 876 C C . ALA A 1 110 ? 21.530 -11.426 3.124 1.00 33.25 110 ALA A C 1
ATOM 878 O O . ALA A 1 110 ? 22.107 -12.265 3.816 1.00 33.25 110 ALA A O 1
ATOM 879 N N . ARG A 1 111 ? 20.212 -11.496 2.905 1.00 31.89 111 ARG A N 1
ATOM 880 C CA . ARG A 1 111 ? 19.485 -12.751 3.081 1.00 31.89 111 ARG A CA 1
ATOM 881 C C . ARG A 1 111 ? 19.878 -13.624 1.903 1.00 31.89 111 ARG A C 1
ATOM 883 O O . ARG A 1 111 ? 19.294 -13.540 0.828 1.00 31.89 111 ARG A O 1
ATOM 890 N N . GLY A 1 112 ? 20.972 -14.345 2.115 1.00 28.72 112 GLY A N 1
ATOM 891 C CA . GLY A 1 112 ? 21.560 -15.245 1.149 1.00 28.72 112 GLY A CA 1
ATOM 892 C C . GLY A 1 112 ? 20.716 -16.484 0.882 1.00 28.72 112 GLY A C 1
ATOM 893 O O . GLY A 1 112 ? 19.740 -16.775 1.575 1.00 28.72 112 GLY A O 1
ATOM 894 N N . GLY A 1 113 ? 21.203 -17.229 -0.105 1.00 32.41 113 GLY A N 1
ATOM 895 C CA . GLY A 1 113 ? 21.107 -18.681 -0.126 1.00 32.41 113 GLY A CA 1
ATOM 896 C C . GLY A 1 113 ? 19.854 -19.227 -0.783 1.00 32.41 113 GLY A C 1
ATOM 897 O O . GLY A 1 113 ? 18.972 -19.756 -0.117 1.00 32.41 113 GLY A O 1
ATOM 898 N N . GLY A 1 114 ? 19.820 -19.150 -2.104 1.00 26.80 114 GLY A N 1
ATOM 899 C CA . GLY A 1 114 ? 18.945 -19.962 -2.928 1.00 26.80 114 GLY A CA 1
ATOM 900 C C . GLY A 1 114 ? 19.449 -19.875 -4.350 1.00 26.80 114 GLY A C 1
ATOM 901 O O . GLY A 1 114 ? 18.977 -19.023 -5.099 1.00 26.80 114 GLY A O 1
ATOM 902 N N . ASP A 1 115 ? 20.433 -20.714 -4.670 1.00 33.47 115 ASP A N 1
ATOM 903 C CA . ASP A 1 115 ? 20.910 -20.963 -6.026 1.00 33.47 115 ASP A CA 1
ATOM 904 C C . ASP A 1 115 ? 19.731 -21.448 -6.873 1.00 33.47 115 ASP A C 1
ATOM 906 O O . ASP A 1 115 ? 19.403 -22.628 -6.956 1.00 33.47 115 ASP A O 1
ATOM 910 N N . ALA A 1 116 ? 19.026 -20.489 -7.451 1.00 34.88 116 ALA A N 1
ATOM 911 C CA . ALA A 1 116 ? 18.161 -20.684 -8.586 1.00 34.88 116 ALA A CA 1
ATOM 912 C C . ALA A 1 116 ? 18.622 -19.645 -9.593 1.00 34.88 116 ALA A C 1
ATOM 914 O O . ALA A 1 116 ? 18.388 -18.449 -9.418 1.00 34.88 116 ALA A O 1
ATOM 915 N N . GLU A 1 117 ? 19.337 -20.144 -10.591 1.00 35.72 117 GLU A N 1
ATOM 916 C CA . GLU A 1 117 ? 19.720 -19.522 -11.851 1.00 35.72 117 GLU A CA 1
ATOM 917 C C . GLU A 1 117 ? 18.531 -18.742 -12.447 1.00 35.72 117 GLU A C 1
ATOM 919 O O . GLU A 1 117 ? 17.750 -19.240 -13.255 1.00 35.72 117 GLU A O 1
ATOM 924 N N . PHE A 1 118 ? 18.310 -17.518 -11.964 1.00 42.78 118 PHE A N 1
ATOM 925 C CA . PHE A 1 118 ? 17.308 -16.612 -12.503 1.00 42.78 118 PHE A CA 1
ATOM 926 C C . PHE A 1 118 ? 18.023 -15.598 -13.382 1.00 42.78 118 PHE A C 1
ATOM 928 O O . PHE A 1 118 ? 18.547 -14.583 -12.924 1.00 42.78 118 PHE A O 1
ATOM 935 N N . ASP A 1 119 ? 18.043 -15.951 -14.660 1.00 41.78 119 ASP A N 1
ATOM 936 C CA . ASP A 1 119 ? 18.564 -15.186 -15.785 1.00 41.78 119 ASP A CA 1
ATOM 937 C C . ASP A 1 119 ? 17.834 -13.843 -15.931 1.00 41.78 119 ASP A C 1
ATOM 939 O O . ASP A 1 119 ? 16.821 -13.723 -16.622 1.00 41.78 119 ASP A O 1
ATOM 943 N N . GLY A 1 120 ? 18.371 -12.828 -15.263 1.00 51.84 120 GLY A N 1
ATOM 944 C CA . GLY A 1 120 ? 18.206 -11.427 -15.626 1.00 51.84 120 GLY A CA 1
ATOM 945 C C . GLY A 1 120 ? 16.784 -10.833 -15.579 1.00 51.84 120 GLY A C 1
ATOM 946 O O . GLY A 1 120 ? 15.776 -11.493 -15.315 1.00 51.84 120 GLY A O 1
ATOM 947 N N . PRO A 1 121 ? 16.678 -9.518 -15.828 1.00 50.00 121 PRO A N 1
ATOM 948 C CA . PRO A 1 121 ? 15.401 -8.805 -15.875 1.00 50.00 121 PRO A CA 1
ATOM 949 C C . PRO A 1 121 ? 14.469 -9.308 -16.993 1.00 50.00 121 PRO A C 1
ATOM 951 O O . PRO A 1 121 ? 13.249 -9.223 -16.842 1.00 50.00 121 PRO A O 1
ATOM 954 N N . GLU A 1 122 ? 15.021 -9.896 -18.060 1.00 55.41 122 GLU A N 1
ATOM 955 C CA . GLU A 1 122 ? 14.307 -10.343 -19.268 1.00 55.41 122 GLU A CA 1
ATOM 956 C C . GLU A 1 122 ? 13.318 -11.496 -19.027 1.00 55.41 122 GLU A C 1
ATOM 958 O O . GLU A 1 122 ? 12.380 -11.689 -19.800 1.00 55.41 122 GLU A O 1
ATOM 963 N N . LYS A 1 123 ? 13.464 -12.239 -17.922 1.00 68.69 123 LYS A N 1
ATOM 964 C CA . LYS A 1 123 ? 12.565 -13.351 -17.567 1.00 68.69 123 LYS A CA 1
ATOM 965 C C . LYS A 1 123 ? 11.522 -12.986 -16.504 1.00 68.69 123 LYS A C 1
ATOM 967 O O . LYS A 1 123 ? 10.742 -13.851 -16.099 1.00 68.69 123 LYS A O 1
ATOM 972 N N . SER A 1 124 ? 11.477 -11.732 -16.047 1.00 84.25 124 SER A N 1
ATOM 973 C CA . SER A 1 124 ? 10.501 -11.284 -15.044 1.00 84.25 124 SER A CA 1
ATOM 974 C C . SER A 1 124 ? 9.081 -11.147 -15.630 1.00 84.25 124 SER A C 1
ATOM 976 O O . SER A 1 124 ? 8.932 -10.814 -16.804 1.00 84.25 124 SER A O 1
ATOM 978 N N . PRO A 1 125 ? 8.017 -11.352 -14.829 1.00 90.00 125 PRO A N 1
ATOM 979 C CA . PRO A 1 125 ? 6.642 -10.980 -15.170 1.00 90.00 125 PRO A CA 1
ATOM 980 C C . PRO A 1 125 ? 6.500 -9.591 -15.791 1.00 90.00 125 PRO A C 1
ATOM 982 O O . PRO A 1 125 ? 5.794 -9.445 -16.782 1.00 90.00 125 PRO A O 1
ATOM 985 N N . LEU A 1 126 ? 7.237 -8.610 -15.265 1.00 91.50 126 LEU A N 1
ATOM 986 C CA . LEU A 1 126 ? 7.288 -7.252 -15.801 1.00 91.50 126 LEU A CA 1
ATOM 987 C C . LEU A 1 126 ? 7.795 -7.224 -17.246 1.00 91.50 126 LEU A C 1
ATOM 989 O O . LEU A 1 126 ? 7.101 -6.728 -18.131 1.00 91.50 126 LEU A O 1
ATOM 993 N N . ALA A 1 127 ? 8.980 -7.784 -17.498 1.00 90.00 127 ALA A N 1
ATOM 994 C CA . ALA A 1 127 ? 9.568 -7.791 -18.836 1.00 90.00 127 ALA A CA 1
ATOM 995 C C . ALA A 1 127 ? 8.692 -8.545 -19.843 1.00 90.00 127 ALA A C 1
ATOM 997 O O . ALA A 1 127 ? 8.478 -8.067 -20.955 1.00 90.00 127 ALA A O 1
ATOM 998 N N . ARG A 1 128 ? 8.110 -9.682 -19.441 1.00 91.06 128 ARG A N 1
ATOM 999 C CA . ARG A 1 128 ? 7.236 -10.467 -20.325 1.00 91.06 128 ARG A CA 1
ATOM 1000 C C . ARG A 1 128 ? 5.893 -9.798 -20.621 1.00 91.06 128 ARG A C 1
ATOM 1002 O O . ARG A 1 128 ? 5.275 -10.121 -21.629 1.00 91.06 128 ARG A O 1
ATOM 1009 N N . LEU A 1 129 ? 5.457 -8.862 -19.780 1.00 92.75 129 LEU A N 1
ATOM 1010 C CA . LEU A 1 129 ? 4.309 -7.990 -20.046 1.00 92.75 129 LEU A CA 1
ATOM 1011 C C . LEU A 1 129 ? 4.695 -6.686 -20.765 1.00 92.75 129 LEU A C 1
ATOM 1013 O O . LEU A 1 129 ? 3.847 -5.817 -20.950 1.00 92.75 129 LEU A O 1
ATOM 1017 N N . GLY A 1 130 ? 5.949 -6.556 -21.209 1.00 91.69 130 GLY A N 1
ATOM 1018 C CA . GLY A 1 130 ? 6.414 -5.441 -22.032 1.00 91.69 130 GLY A CA 1
ATOM 1019 C C . GLY A 1 130 ? 6.990 -4.260 -21.251 1.00 91.69 130 GLY A C 1
ATOM 1020 O O . GLY A 1 130 ? 7.224 -3.205 -21.842 1.00 91.69 130 GLY A O 1
ATOM 1021 N N . TYR A 1 131 ? 7.248 -4.405 -19.948 1.00 95.12 131 TYR A N 1
ATOM 1022 C CA . TYR A 1 131 ? 7.923 -3.365 -19.176 1.00 95.12 131 TYR A CA 1
ATOM 1023 C C . TYR A 1 131 ? 9.407 -3.284 -19.556 1.00 95.12 131 TYR A C 1
ATOM 1025 O O . TYR A 1 131 ? 10.192 -4.183 -19.249 1.00 95.12 131 TYR A O 1
ATOM 1033 N N . SER A 1 132 ? 9.806 -2.185 -20.193 1.00 93.81 132 SER A N 1
ATOM 1034 C CA . SER A 1 132 ? 11.199 -1.900 -20.543 1.00 93.81 132 SER A CA 1
ATOM 1035 C C . SER A 1 132 ? 11.508 -0.409 -20.391 1.00 93.81 132 SER A C 1
ATOM 1037 O O . SER A 1 132 ? 10.652 0.441 -20.625 1.00 93.81 132 SER A O 1
ATOM 1039 N N . VAL A 1 133 ? 12.734 -0.079 -19.980 1.00 92.44 133 VAL A N 1
ATOM 1040 C CA . VAL A 1 133 ? 13.182 1.297 -19.696 1.00 92.44 133 VAL A CA 1
ATOM 1041 C C . VAL A 1 133 ? 14.422 1.671 -20.511 1.00 92.44 133 VAL A C 1
ATOM 1043 O O . VAL A 1 133 ? 15.001 0.833 -21.194 1.00 92.44 133 VAL A O 1
ATOM 1046 N N . GLY A 1 134 ? 14.869 2.925 -20.400 1.00 91.19 134 GLY A N 1
ATOM 1047 C CA . GLY A 1 134 ? 16.050 3.422 -21.105 1.00 91.19 134 GLY A CA 1
ATOM 1048 C C . GLY A 1 134 ? 15.730 3.972 -22.493 1.00 91.19 134 GLY A C 1
ATOM 1049 O O . GLY A 1 134 ? 14.568 4.128 -22.860 1.00 91.19 134 GLY A O 1
ATOM 1050 N N . LYS A 1 135 ? 16.781 4.297 -23.252 1.00 88.94 135 LYS A N 1
ATOM 1051 C CA . LYS A 1 135 ? 16.683 5.007 -24.542 1.00 88.94 135 LYS A CA 1
ATOM 1052 C C . LYS A 1 135 ? 15.930 4.222 -25.620 1.00 88.94 135 LYS A C 1
ATOM 1054 O O . LYS A 1 135 ? 15.269 4.824 -26.454 1.00 88.94 135 LYS A O 1
ATOM 1059 N N . THR A 1 136 ? 16.032 2.896 -25.591 1.00 89.62 136 THR A N 1
ATOM 1060 C CA . THR A 1 136 ? 15.353 1.968 -26.512 1.00 89.62 136 THR A CA 1
ATOM 1061 C C . THR A 1 136 ? 14.166 1.254 -25.859 1.00 89.62 136 THR A C 1
ATOM 1063 O O . THR A 1 136 ? 13.596 0.340 -26.450 1.00 89.62 136 THR A O 1
ATOM 1066 N N . GLY A 1 137 ? 13.813 1.639 -24.629 1.00 89.56 137 GLY A N 1
ATOM 1067 C CA . GLY A 1 137 ? 12.708 1.051 -23.882 1.00 89.56 137 GLY A CA 1
ATOM 1068 C C . GLY A 1 137 ? 11.346 1.604 -24.294 1.00 89.56 137 GLY A C 1
ATOM 1069 O O . GLY A 1 137 ? 11.228 2.502 -25.128 1.00 89.56 137 GLY A O 1
ATOM 1070 N N . ALA A 1 138 ? 10.303 1.073 -23.667 1.00 93.75 138 ALA A N 1
ATOM 1071 C CA . ALA A 1 138 ? 8.937 1.511 -23.881 1.00 93.75 138 ALA A CA 1
ATOM 1072 C C . ALA A 1 138 ? 8.711 2.963 -23.415 1.00 93.75 138 ALA A C 1
ATOM 1074 O O . ALA A 1 138 ? 9.309 3.449 -22.443 1.00 93.75 138 ALA A O 1
ATOM 1075 N N . ASP A 1 139 ? 7.792 3.649 -24.097 1.00 96.19 139 ASP A N 1
ATOM 1076 C CA . ASP A 1 139 ? 7.292 4.956 -23.675 1.00 96.19 139 ASP A CA 1
ATOM 1077 C C . ASP A 1 139 ? 6.536 4.872 -22.335 1.00 96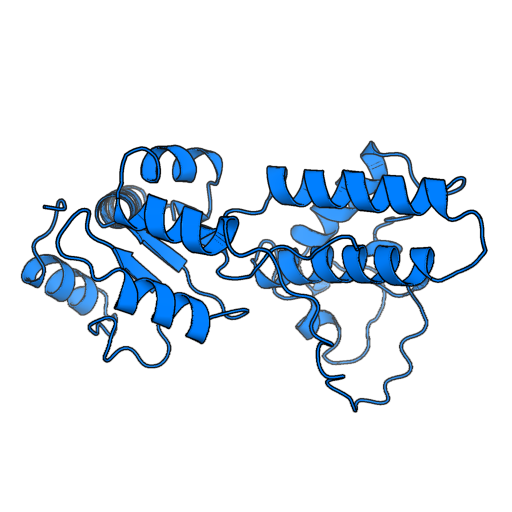.19 139 ASP A C 1
ATOM 1079 O O . ASP A 1 139 ? 6.164 3.799 -21.859 1.00 96.19 139 ASP A O 1
ATOM 1083 N N . GLN A 1 140 ? 6.312 6.025 -21.705 1.00 96.75 140 GLN A N 1
ATOM 1084 C CA . GLN A 1 140 ? 5.710 6.108 -20.371 1.00 96.75 140 GLN A CA 1
ATOM 1085 C C . GLN A 1 140 ? 4.333 5.439 -20.282 1.00 96.75 140 GLN A C 1
ATOM 1087 O O . GLN A 1 140 ? 4.038 4.804 -19.271 1.00 96.75 140 GLN A O 1
ATOM 1092 N N . SER A 1 141 ? 3.501 5.565 -21.318 1.00 96.38 141 SER A N 1
ATOM 1093 C CA . SER A 1 141 ? 2.160 4.980 -21.323 1.00 96.38 141 SER A CA 1
ATOM 1094 C C . SER A 1 141 ? 2.245 3.457 -21.331 1.00 96.38 141 SER A C 1
ATOM 1096 O O . SER A 1 141 ? 1.657 2.809 -20.467 1.00 96.38 141 SER A O 1
ATOM 1098 N N . ARG A 1 142 ? 3.059 2.886 -22.225 1.00 96.75 142 ARG A N 1
ATOM 1099 C CA . ARG A 1 142 ? 3.269 1.434 -22.310 1.00 96.75 142 ARG A CA 1
ATOM 1100 C C . ARG A 1 142 ? 3.923 0.850 -21.065 1.00 96.75 142 ARG A C 1
ATOM 1102 O O . ARG A 1 142 ? 3.550 -0.237 -20.634 1.00 96.75 142 ARG A O 1
ATOM 1109 N N . ARG A 1 143 ? 4.874 1.566 -20.457 1.00 97.44 143 ARG A N 1
ATOM 1110 C CA . ARG A 1 143 ? 5.476 1.137 -19.188 1.00 97.44 143 ARG A CA 1
ATOM 1111 C C . ARG A 1 143 ? 4.433 1.041 -18.082 1.00 97.44 143 ARG A C 1
ATOM 1113 O O . ARG A 1 143 ? 4.356 0.015 -17.417 1.00 97.44 143 ARG A O 1
ATOM 1120 N N . ARG A 1 144 ? 3.611 2.077 -17.908 1.00 97.25 144 ARG A N 1
ATOM 1121 C CA . ARG A 1 144 ? 2.571 2.113 -16.869 1.00 97.25 144 ARG A CA 1
ATOM 1122 C C . ARG A 1 144 ? 1.463 1.090 -17.111 1.00 97.25 144 ARG A C 1
ATOM 1124 O O . ARG A 1 144 ? 1.047 0.437 -16.162 1.00 97.25 144 ARG A O 1
ATOM 1131 N N . ASP A 1 145 ? 1.085 0.861 -18.365 1.00 96.81 145 ASP A N 1
ATOM 1132 C CA . ASP A 1 145 ? 0.171 -0.222 -18.753 1.00 96.81 145 ASP A CA 1
ATOM 1133 C C . ASP A 1 145 ? 0.737 -1.609 -18.388 1.00 96.81 145 ASP A C 1
ATOM 1135 O O . ASP A 1 145 ? 0.048 -2.426 -17.779 1.00 96.81 145 ASP A O 1
ATOM 1139 N N . ALA A 1 146 ? 2.022 -1.871 -18.657 1.00 96.25 146 ALA A N 1
ATOM 1140 C CA . ALA A 1 146 ? 2.668 -3.121 -18.247 1.00 96.25 146 ALA A CA 1
ATOM 1141 C C . ALA A 1 146 ? 2.710 -3.291 -16.715 1.00 96.25 146 ALA A C 1
ATOM 1143 O O . ALA A 1 146 ? 2.522 -4.400 -16.201 1.00 96.25 146 ALA A O 1
ATOM 1144 N N . LEU A 1 147 ? 2.926 -2.203 -15.970 1.00 96.56 147 LEU A N 1
ATOM 1145 C CA . LEU A 1 147 ? 2.896 -2.200 -14.505 1.00 96.56 147 LEU A CA 1
ATOM 1146 C C . LEU A 1 147 ? 1.499 -2.500 -13.957 1.00 96.56 147 LEU A C 1
ATOM 1148 O O . LEU A 1 147 ? 1.359 -3.355 -13.082 1.00 96.56 147 LEU A O 1
ATOM 1152 N N . GLU A 1 148 ? 0.473 -1.848 -14.499 1.00 95.31 148 GLU A N 1
ATOM 1153 C CA . GLU A 1 148 ? -0.923 -2.071 -14.126 1.00 95.31 148 GLU A CA 1
ATOM 1154 C C . GLU A 1 148 ? -1.359 -3.507 -14.433 1.00 95.31 148 GLU A C 1
ATOM 1156 O O . GLU A 1 148 ? -1.894 -4.193 -13.560 1.00 95.31 148 GLU A O 1
ATOM 1161 N N . LYS A 1 149 ? -1.029 -4.019 -15.625 1.00 95.94 149 LYS A N 1
ATOM 1162 C CA . LYS A 1 149 ? -1.251 -5.426 -15.991 1.00 95.94 149 LYS A CA 1
ATOM 1163 C C . LYS A 1 149 ? -0.553 -6.375 -15.027 1.00 95.94 149 LYS A C 1
ATOM 1165 O O . LYS A 1 149 ? -1.157 -7.340 -14.574 1.00 95.94 149 LYS A O 1
ATOM 1170 N N . THR A 1 150 ? 0.692 -6.088 -14.653 1.00 94.44 150 THR A N 1
ATOM 1171 C CA . THR A 1 150 ? 1.434 -6.930 -13.703 1.00 94.44 150 THR A CA 1
ATOM 1172 C C . THR A 1 150 ? 0.808 -6.917 -12.309 1.00 94.44 150 THR A C 1
ATOM 1174 O O . THR A 1 150 ? 0.840 -7.936 -11.610 1.00 94.44 150 THR A O 1
ATOM 1177 N N . PHE A 1 151 ? 0.245 -5.779 -11.896 1.00 92.00 151 PHE A N 1
ATOM 1178 C CA . PHE A 1 151 ? -0.467 -5.639 -10.631 1.00 92.00 151 PHE A CA 1
ATOM 1179 C C . PHE A 1 151 ? -1.806 -6.386 -10.645 1.00 92.00 151 PHE A C 1
ATOM 1181 O O . PHE A 1 151 ? -2.146 -7.034 -9.656 1.00 92.00 151 PHE A O 1
ATOM 1188 N N . ALA A 1 152 ? -2.541 -6.334 -11.756 1.00 89.94 152 ALA A N 1
ATOM 1189 C CA . ALA A 1 152 ? -3.897 -6.861 -11.866 1.00 89.94 152 ALA A CA 1
ATOM 1190 C C . ALA A 1 152 ? -4.002 -8.324 -12.329 1.00 89.94 152 ALA A C 1
ATOM 1192 O O . ALA A 1 152 ? -5.040 -8.934 -12.091 1.00 89.94 152 ALA A O 1
ATOM 1193 N N . ALA A 1 153 ? -2.979 -8.875 -12.987 1.00 90.50 153 ALA A N 1
ATOM 1194 C CA . ALA A 1 153 ? -3.034 -10.216 -13.565 1.00 90.50 153 ALA A CA 1
ATOM 1195 C C . ALA A 1 153 ? -2.988 -11.325 -12.506 1.00 90.50 153 ALA A C 1
ATOM 1197 O O . ALA A 1 153 ? -2.171 -11.299 -11.572 1.00 90.50 153 ALA A O 1
ATOM 1198 N N . GLU A 1 154 ? -3.827 -12.343 -12.701 1.00 89.31 154 GLU A N 1
ATOM 1199 C CA . GLU A 1 154 ? -3.744 -13.574 -11.930 1.00 89.31 154 GLU A CA 1
ATOM 1200 C C . GLU A 1 154 ? -2.504 -14.380 -12.319 1.00 89.31 154 GLU A C 1
ATOM 1202 O O . GLU A 1 154 ? -1.893 -14.187 -13.372 1.00 89.31 154 GLU A O 1
ATOM 1207 N N . LYS A 1 155 ? -2.087 -15.306 -11.448 1.00 84.69 155 LYS A N 1
ATOM 1208 C CA . LYS A 1 155 ? -0.844 -16.069 -11.659 1.00 84.69 155 LYS A CA 1
ATOM 1209 C C . LYS A 1 155 ? -0.853 -16.858 -12.972 1.00 84.69 155 LYS A C 1
ATOM 1211 O O . LYS A 1 155 ? 0.184 -16.951 -13.619 1.00 84.69 155 LYS A O 1
ATOM 1216 N N . GLN A 1 156 ? -2.001 -17.411 -13.347 1.00 84.69 156 GLN A N 1
ATOM 1217 C CA . GLN A 1 156 ? -2.189 -18.171 -14.581 1.00 84.69 156 GLN A CA 1
ATOM 1218 C C . GLN A 1 156 ? -2.146 -17.311 -15.852 1.00 84.69 156 GLN A C 1
ATOM 1220 O O . GLN A 1 156 ? -1.905 -17.853 -16.926 1.00 84.69 156 GLN A O 1
ATOM 1225 N N . ASP A 1 157 ? -2.324 -15.994 -15.729 1.00 90.06 157 ASP A N 1
ATOM 1226 C CA . ASP A 1 157 ? -2.380 -15.080 -16.874 1.00 90.06 157 ASP A CA 1
ATOM 1227 C C . ASP A 1 157 ? -0.998 -14.514 -17.235 1.00 90.06 157 ASP A C 1
ATOM 1229 O O . ASP A 1 157 ? -0.853 -13.804 -18.234 1.00 90.06 157 ASP A O 1
ATOM 1233 N N . PHE A 1 158 ? 0.045 -14.814 -16.446 1.00 89.50 158 PHE A N 1
ATOM 1234 C CA . PHE A 1 158 ? 1.398 -14.389 -16.794 1.00 89.50 158 PHE A CA 1
ATOM 1235 C C . PHE A 1 158 ? 1.917 -15.146 -18.019 1.00 89.50 158 PHE A C 1
ATOM 1237 O O . PHE A 1 158 ? 1.915 -16.378 -18.027 1.00 89.50 158 PHE A O 1
ATOM 1244 N N . PRO A 1 159 ? 2.437 -14.436 -19.034 1.00 88.62 159 PRO A N 1
ATOM 1245 C CA . PRO A 1 159 ? 2.918 -15.071 -20.249 1.00 88.62 159 PRO A CA 1
ATOM 1246 C C . PRO A 1 159 ? 4.140 -15.971 -20.005 1.00 88.62 159 PRO A C 1
ATOM 1248 O O . PRO A 1 159 ? 5.121 -15.604 -19.347 1.00 88.62 159 PRO A O 1
ATOM 1251 N N . GLY 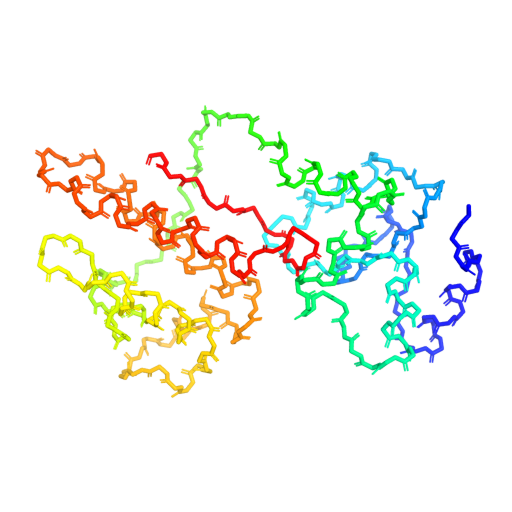A 1 160 ? 4.103 -17.148 -20.629 1.00 85.56 160 GLY A N 1
ATOM 1252 C CA . GLY A 1 160 ? 5.177 -18.138 -20.623 1.00 85.56 160 GLY A CA 1
ATOM 1253 C C . GLY A 1 160 ? 5.257 -18.973 -19.343 1.00 85.56 160 GLY A C 1
ATOM 1254 O O . GLY A 1 160 ? 4.422 -18.895 -18.450 1.00 85.56 160 GLY A O 1
ATOM 1255 N N . THR A 1 161 ? 6.297 -19.798 -19.247 1.00 82.81 161 THR A N 1
ATOM 1256 C CA . THR A 1 161 ? 6.504 -20.703 -18.111 1.00 82.81 161 THR A CA 1
ATOM 1257 C C . THR A 1 161 ? 7.439 -20.087 -17.075 1.00 82.81 161 THR A C 1
ATOM 1259 O O . THR A 1 161 ? 8.374 -19.351 -17.412 1.00 82.81 161 THR A O 1
ATOM 1262 N N . TYR A 1 162 ? 7.176 -20.370 -15.802 1.00 81.25 162 TYR A N 1
ATOM 1263 C CA . TYR A 1 162 ? 7.996 -19.932 -14.674 1.00 81.25 162 TYR A CA 1
ATOM 1264 C C . TYR A 1 162 ? 8.433 -21.142 -13.851 1.00 81.25 162 TYR A C 1
ATOM 1266 O O . TYR A 1 162 ? 7.684 -22.120 -13.783 1.00 81.25 162 TYR A O 1
ATOM 1274 N N . PRO A 1 163 ? 9.602 -21.082 -13.188 1.00 81.31 163 PRO A N 1
ATOM 1275 C CA . PRO A 1 163 ? 10.005 -22.128 -12.261 1.00 81.31 163 PRO A CA 1
ATOM 1276 C C . PRO A 1 163 ? 8.940 -22.360 -11.177 1.00 81.31 163 PRO A C 1
ATOM 1278 O O . PRO A 1 163 ? 8.281 -21.399 -10.749 1.00 81.31 163 PRO A O 1
ATOM 1281 N N . PRO A 1 164 ? 8.779 -23.602 -10.687 1.00 77.06 164 PRO A N 1
ATOM 1282 C CA . PRO A 1 164 ? 7.864 -23.900 -9.592 1.00 77.06 164 PRO A CA 1
ATOM 1283 C C . PRO A 1 164 ? 8.059 -22.944 -8.406 1.00 77.06 164 PRO A C 1
ATOM 1285 O O . PRO A 1 164 ? 9.179 -22.657 -7.988 1.00 77.06 164 PRO A O 1
ATOM 1288 N N . GLY A 1 165 ? 6.960 -22.393 -7.886 1.00 74.94 165 GLY A N 1
ATOM 1289 C CA . GLY A 1 165 ? 6.980 -21.457 -6.754 1.00 74.94 165 GLY A CA 1
ATOM 1290 C C . GLY A 1 165 ? 7.448 -20.027 -7.069 1.00 74.94 165 GLY A C 1
ATOM 1291 O O . GLY A 1 165 ? 7.252 -19.141 -6.237 1.00 74.94 165 GLY A O 1
ATOM 1292 N N . TYR A 1 166 ? 7.984 -19.746 -8.264 1.00 80.88 166 TYR A N 1
ATOM 1293 C CA . TYR A 1 166 ? 8.478 -18.411 -8.625 1.00 80.88 166 TYR A CA 1
ATOM 1294 C C . TYR A 1 166 ? 7.374 -17.344 -8.575 1.00 80.88 166 TYR A C 1
ATOM 1296 O O . TYR A 1 166 ? 7.518 -16.336 -7.883 1.00 80.88 166 TYR A O 1
ATOM 1304 N N . LEU A 1 167 ? 6.229 -17.590 -9.226 1.00 81.25 167 LEU A N 1
ATOM 1305 C CA . LEU A 1 167 ? 5.076 -16.675 -9.192 1.00 81.25 167 LEU A CA 1
ATOM 1306 C C . LEU A 1 167 ? 4.445 -16.566 -7.797 1.00 81.25 167 LEU A C 1
ATOM 1308 O O . LEU A 1 167 ? 3.751 -15.596 -7.501 1.00 81.25 167 LEU A O 1
ATOM 1312 N N . GLY A 1 168 ? 4.712 -17.529 -6.907 1.00 73.56 168 GLY A N 1
ATOM 1313 C CA . GLY A 1 168 ? 4.358 -17.427 -5.493 1.00 73.56 168 GLY A CA 1
ATOM 1314 C C . GLY A 1 168 ? 4.988 -16.199 -4.838 1.00 73.56 168 GLY A C 1
ATOM 1315 O O . GLY A 1 168 ? 4.305 -15.488 -4.104 1.00 73.56 168 GLY A O 1
ATOM 1316 N N . LYS A 1 169 ? 6.243 -15.889 -5.194 1.00 76.06 169 LYS A N 1
ATOM 1317 C CA . LYS A 1 169 ? 6.971 -14.718 -4.691 1.00 76.06 169 LYS A CA 1
ATOM 1318 C C . LYS A 1 169 ? 6.364 -13.399 -5.149 1.00 76.06 169 LYS A C 1
ATOM 1320 O O . LYS A 1 169 ? 6.638 -12.400 -4.512 1.00 76.06 169 LYS A O 1
ATOM 1325 N N . TRP A 1 170 ? 5.573 -13.369 -6.221 1.00 79.19 170 TRP A N 1
ATOM 1326 C CA . TRP A 1 170 ? 4.959 -12.142 -6.744 1.00 79.19 170 TRP A CA 1
ATOM 1327 C C . TRP A 1 170 ? 3.642 -11.781 -6.046 1.00 79.19 170 TRP A C 1
ATOM 1329 O O . TRP A 1 170 ? 3.082 -10.731 -6.322 1.00 79.19 170 TRP A O 1
ATOM 1339 N N . GLY A 1 171 ? 3.129 -12.612 -5.133 1.00 74.50 171 GLY A N 1
ATOM 1340 C CA . GLY A 1 171 ? 1.855 -12.350 -4.456 1.00 74.50 171 GLY A CA 1
ATOM 1341 C C . GLY A 1 171 ? 0.627 -12.541 -5.359 1.00 74.50 171 GLY A C 1
ATOM 1342 O O . GLY A 1 171 ? 0.739 -12.869 -6.542 1.00 74.50 171 GLY A O 1
ATOM 1343 N N . ALA A 1 172 ? -0.570 -12.393 -4.792 1.00 75.81 172 ALA A N 1
ATOM 1344 C CA . ALA A 1 172 ? -1.833 -12.484 -5.537 1.00 75.81 172 ALA A CA 1
ATOM 1345 C C . ALA A 1 172 ? -2.151 -11.172 -6.275 1.00 75.81 172 ALA A C 1
ATOM 1347 O O . ALA A 1 172 ? -1.597 -10.125 -5.925 1.00 75.81 172 ALA A O 1
ATOM 1348 N N . ALA A 1 173 ? -3.021 -11.224 -7.285 1.00 82.06 173 ALA A N 1
ATOM 1349 C CA . ALA A 1 173 ? -3.444 -10.047 -8.038 1.00 82.06 173 ALA A CA 1
ATOM 1350 C C . ALA A 1 173 ? -4.003 -8.952 -7.115 1.00 82.06 173 ALA A C 1
ATOM 1352 O O . ALA A 1 173 ? -4.678 -9.239 -6.128 1.00 82.06 173 ALA A O 1
ATOM 1353 N N . LYS A 1 174 ? -3.696 -7.690 -7.429 1.00 78.06 174 LYS A N 1
ATOM 1354 C CA . LYS A 1 174 ? -4.180 -6.486 -6.733 1.00 78.06 174 LYS A CA 1
ATOM 1355 C C . LYS A 1 174 ? -3.928 -6.474 -5.218 1.00 78.06 174 LYS A C 1
ATOM 1357 O O . LYS A 1 174 ? -4.695 -5.902 -4.452 1.00 78.06 174 LYS A O 1
ATOM 1362 N N . THR A 1 175 ? -2.844 -7.107 -4.767 1.00 68.81 175 THR A N 1
ATOM 1363 C CA . THR A 1 175 ? -2.473 -7.147 -3.342 1.00 68.81 175 THR A CA 1
ATOM 1364 C C . THR A 1 175 ? -1.252 -6.295 -3.016 1.00 68.81 175 THR A C 1
ATOM 1366 O O . THR A 1 175 ? -0.413 -6.014 -3.870 1.00 68.81 175 THR A O 1
ATOM 1369 N N . GLY A 1 176 ? -1.086 -5.965 -1.733 1.00 66.75 176 GLY A N 1
ATOM 1370 C CA . GLY A 1 176 ? 0.104 -5.267 -1.242 1.00 66.75 176 GLY A CA 1
ATOM 1371 C C . GLY A 1 176 ? 1.395 -6.022 -1.514 1.00 66.75 176 GLY A C 1
ATOM 1372 O O . GLY A 1 176 ? 2.360 -5.422 -1.959 1.00 66.75 176 GLY A O 1
ATOM 1373 N N . SER A 1 177 ? 1.405 -7.348 -1.348 1.00 65.50 177 SER A N 1
ATOM 1374 C CA . SER A 1 177 ? 2.577 -8.173 -1.671 1.00 65.50 177 SER A CA 1
ATOM 1375 C C . SER A 1 177 ? 2.945 -8.104 -3.155 1.00 65.50 177 SER A C 1
ATOM 1377 O O . SER A 1 177 ? 4.126 -8.100 -3.494 1.00 65.50 177 SER A O 1
ATOM 1379 N N . ARG A 1 178 ? 1.943 -8.004 -4.040 1.00 82.25 178 ARG A N 1
ATOM 1380 C CA . ARG A 1 178 ? 2.159 -7.790 -5.474 1.00 82.25 178 ARG A CA 1
ATOM 1381 C C . ARG A 1 178 ? 2.757 -6.426 -5.758 1.00 82.25 178 ARG A C 1
ATOM 1383 O O . ARG A 1 178 ? 3.765 -6.339 -6.454 1.00 82.25 178 ARG A O 1
ATOM 1390 N N . LEU A 1 179 ? 2.158 -5.382 -5.195 1.00 82.38 179 LEU A N 1
ATOM 1391 C CA . LEU A 1 179 ? 2.640 -4.017 -5.351 1.00 82.38 179 LEU A CA 1
ATOM 1392 C C . LEU A 1 179 ? 4.064 -3.854 -4.800 1.00 82.38 179 LEU A C 1
ATOM 1394 O O . LEU A 1 179 ? 4.925 -3.298 -5.476 1.00 82.38 179 LEU A O 1
ATOM 1398 N N . GLN A 1 180 ? 4.331 -4.408 -3.616 1.00 77.31 180 GLN A N 1
ATOM 1399 C CA . GLN A 1 180 ? 5.645 -4.425 -2.985 1.00 77.31 180 GLN A CA 1
ATOM 1400 C C . GLN A 1 180 ? 6.682 -5.089 -3.886 1.00 77.31 180 GLN A C 1
ATOM 1402 O O . GLN A 1 180 ? 7.767 -4.545 -4.056 1.00 77.31 180 GLN A O 1
ATOM 1407 N N . GLN A 1 181 ? 6.357 -6.233 -4.486 1.00 81.44 181 GLN A N 1
ATOM 1408 C CA . GLN A 1 181 ? 7.291 -6.947 -5.352 1.00 81.44 181 GLN A CA 1
ATOM 1409 C C . GLN A 1 181 ? 7.582 -6.215 -6.655 1.00 81.44 181 GLN A C 1
ATOM 1411 O O . GLN A 1 181 ? 8.740 -6.160 -7.067 1.00 81.44 181 GLN A O 1
ATOM 1416 N N . ILE A 1 182 ? 6.568 -5.599 -7.268 1.00 89.06 182 ILE A N 1
ATOM 1417 C CA . ILE A 1 182 ? 6.766 -4.721 -8.427 1.00 89.06 182 ILE A CA 1
ATOM 1418 C C . ILE A 1 182 ? 7.704 -3.569 -8.043 1.00 89.06 182 ILE A C 1
ATOM 1420 O O . ILE A 1 182 ? 8.718 -3.344 -8.704 1.00 89.06 182 ILE A O 1
ATOM 1424 N N . ALA A 1 183 ? 7.410 -2.882 -6.938 1.00 86.56 183 ALA A N 1
ATOM 1425 C CA . ALA A 1 183 ? 8.185 -1.735 -6.492 1.00 86.56 183 ALA A CA 1
ATOM 1426 C C . ALA A 1 183 ? 9.631 -2.122 -6.118 1.00 86.56 183 ALA A C 1
ATOM 1428 O O . ALA A 1 183 ? 10.581 -1.451 -6.519 1.00 86.56 183 ALA A O 1
ATOM 1429 N N . GLN A 1 184 ? 9.831 -3.232 -5.400 1.00 82.25 184 GLN A N 1
ATOM 1430 C CA . GLN A 1 184 ? 11.158 -3.735 -5.029 1.00 82.25 184 GLN A CA 1
ATOM 1431 C C . GLN A 1 184 ? 11.975 -4.144 -6.252 1.00 82.25 184 GLN A C 1
ATOM 1433 O O . GLN A 1 184 ? 13.175 -3.866 -6.296 1.00 82.25 184 GLN A O 1
ATOM 1438 N N . HIS A 1 185 ? 11.341 -4.760 -7.252 1.00 85.75 185 HIS A N 1
ATOM 1439 C CA . HIS A 1 185 ? 12.003 -5.112 -8.502 1.00 85.75 185 HIS A CA 1
ATOM 1440 C C . HIS A 1 185 ? 12.532 -3.861 -9.217 1.00 85.75 185 HIS A C 1
ATOM 1442 O O . HIS A 1 185 ? 13.714 -3.798 -9.558 1.00 85.75 185 HIS A O 1
ATOM 1448 N N . ILE A 1 186 ? 11.695 -2.829 -9.368 1.00 89.81 186 ILE A N 1
ATOM 1449 C CA . ILE A 1 186 ? 12.089 -1.564 -10.005 1.00 89.81 186 ILE A CA 1
ATOM 1450 C C . ILE A 1 186 ? 13.196 -0.860 -9.207 1.00 89.81 186 ILE A C 1
ATOM 1452 O O . ILE A 1 186 ? 14.224 -0.485 -9.771 1.00 89.81 186 ILE A O 1
ATOM 1456 N N . ALA A 1 187 ? 13.037 -0.742 -7.887 1.00 83.06 187 ALA A N 1
ATOM 1457 C CA . ALA A 1 187 ? 14.026 -0.108 -7.017 1.00 83.06 187 ALA A CA 1
ATOM 1458 C C . ALA A 1 187 ? 15.372 -0.855 -7.013 1.00 83.06 187 ALA A C 1
ATOM 1460 O O . ALA A 1 187 ? 16.438 -0.244 -6.931 1.00 83.06 187 ALA A O 1
ATOM 1461 N N . SER A 1 188 ? 15.356 -2.188 -7.109 1.00 80.81 188 SER A N 1
ATOM 1462 C CA . SER A 1 188 ? 16.577 -2.992 -7.235 1.00 80.81 188 SER A CA 1
ATOM 1463 C C . SER A 1 188 ? 17.291 -2.767 -8.567 1.00 80.81 188 SER A C 1
ATOM 1465 O O . SER A 1 188 ? 18.523 -2.693 -8.588 1.00 80.81 188 SER A O 1
ATOM 1467 N N . ASN A 1 189 ? 16.540 -2.627 -9.663 1.00 83.00 189 ASN A N 1
ATOM 1468 C CA . ASN A 1 189 ? 17.114 -2.327 -10.974 1.00 83.00 189 ASN A CA 1
ATOM 1469 C C . ASN A 1 189 ? 17.737 -0.925 -10.990 1.00 83.00 189 ASN A C 1
ATOM 1471 O O . ASN A 1 189 ? 18.891 -0.783 -11.390 1.00 83.00 189 ASN A O 1
ATOM 1475 N N . CYS A 1 190 ? 17.032 0.074 -10.447 1.00 82.62 190 CYS A N 1
ATOM 1476 C CA . CYS A 1 190 ? 17.536 1.442 -10.315 1.00 82.62 190 CYS A CA 1
ATOM 1477 C C . CYS A 1 190 ? 18.864 1.496 -9.539 1.00 82.62 190 CYS A C 1
ATOM 1479 O O . CYS A 1 190 ? 19.875 1.951 -10.077 1.00 82.62 190 CYS A O 1
ATOM 1481 N N . ARG A 1 191 ? 18.903 0.909 -8.333 1.00 80.25 191 ARG A N 1
ATOM 1482 C CA . ARG A 1 191 ? 20.115 0.828 -7.494 1.00 80.25 191 ARG A CA 1
ATOM 1483 C C . ARG A 1 191 ? 21.282 0.143 -8.195 1.00 80.25 191 ARG A C 1
ATOM 1485 O O . ARG A 1 191 ? 22.418 0.604 -8.120 1.00 80.25 191 ARG A O 1
ATOM 1492 N N . THR A 1 192 ? 21.017 -0.985 -8.854 1.00 79.44 192 THR A N 1
ATOM 1493 C CA . THR A 1 192 ? 22.059 -1.744 -9.560 1.00 79.44 192 THR A CA 1
ATOM 1494 C C . THR A 1 192 ? 22.637 -0.937 -10.716 1.00 79.44 192 THR A C 1
ATOM 1496 O O . THR A 1 192 ? 23.850 -0.931 -10.903 1.00 79.44 192 THR A O 1
ATOM 1499 N N . SER A 1 193 ? 21.795 -0.235 -11.473 1.00 81.31 193 SER A N 1
ATOM 1500 C CA . SER A 1 193 ? 22.237 0.576 -12.606 1.00 81.31 193 SER A CA 1
ATOM 1501 C C . SER A 1 193 ? 23.015 1.821 -12.201 1.00 81.31 193 SER A C 1
ATOM 1503 O O . SER A 1 193 ? 23.960 2.164 -12.897 1.00 81.31 193 SER A O 1
ATOM 1505 N N . ARG A 1 194 ? 22.697 2.458 -11.067 1.00 79.31 194 ARG A N 1
ATOM 1506 C CA . ARG A 1 194 ? 23.488 3.593 -10.552 1.00 79.31 194 ARG A CA 1
ATOM 1507 C C . ARG A 1 194 ? 24.931 3.239 -10.204 1.00 79.31 194 ARG A C 1
ATOM 1509 O O . ARG A 1 194 ? 25.787 4.111 -10.203 1.00 79.31 194 ARG A O 1
ATOM 1516 N N . ARG A 1 195 ? 25.197 1.976 -9.862 1.00 78.25 195 ARG A N 1
ATOM 1517 C CA . ARG A 1 195 ? 26.541 1.491 -9.507 1.00 78.25 195 ARG A CA 1
ATOM 1518 C C . ARG A 1 195 ? 27.406 1.167 -10.726 1.00 78.25 195 ARG A C 1
ATOM 1520 O O . ARG A 1 195 ? 28.537 0.730 -10.547 1.00 78.25 195 ARG A O 1
ATOM 1527 N N . LYS A 1 196 ? 26.864 1.296 -11.938 1.00 76.75 196 LYS A N 1
ATOM 1528 C CA . LYS A 1 196 ? 27.576 1.033 -13.190 1.00 76.75 196 LYS A CA 1
ATOM 1529 C C . LYS A 1 196 ? 28.019 2.363 -13.803 1.00 76.75 196 LYS A C 1
ATOM 1531 O O . LYS A 1 196 ? 27.236 3.304 -13.806 1.00 76.75 196 LYS A O 1
ATOM 1536 N N . ASP A 1 197 ? 29.222 2.397 -14.375 1.00 58.81 197 ASP A N 1
ATOM 1537 C CA . ASP A 1 197 ? 29.797 3.567 -15.075 1.00 58.81 197 ASP A CA 1
ATOM 1538 C C . ASP A 1 197 ? 29.158 3.855 -16.455 1.00 58.81 197 ASP A C 1
ATOM 1540 O O . ASP A 1 197 ? 29.590 4.746 -17.184 1.00 58.81 197 ASP A O 1
ATOM 1544 N N . ASP A 1 198 ? 28.118 3.110 -16.832 1.00 69.25 198 ASP A N 1
ATOM 1545 C CA . ASP A 1 198 ? 27.402 3.262 -18.101 1.00 69.25 198 ASP A CA 1
ATOM 1546 C C . ASP A 1 198 ? 26.340 4.381 -18.061 1.00 69.25 198 ASP A C 1
ATOM 1548 O O . ASP A 1 198 ? 25.815 4.755 -17.010 1.00 69.25 198 ASP A O 1
ATOM 1552 N N . ASP A 1 199 ? 25.920 4.852 -19.242 1.00 77.62 199 ASP A N 1
ATOM 1553 C CA . ASP A 1 199 ? 24.868 5.867 -19.416 1.00 77.62 199 ASP A CA 1
ATOM 1554 C C . ASP A 1 199 ? 23.443 5.312 -19.185 1.00 77.62 199 ASP A C 1
ATOM 1556 O O . ASP A 1 199 ? 22.592 5.258 -20.080 1.00 77.62 199 ASP A O 1
ATOM 1560 N N . PHE A 1 200 ? 23.160 4.898 -17.947 1.00 84.12 200 PHE A N 1
ATOM 1561 C CA . PHE A 1 200 ? 21.838 4.448 -17.495 1.00 84.12 200 PHE A CA 1
ATOM 1562 C C . PHE A 1 200 ? 20.899 5.595 -17.091 1.00 84.12 200 PHE A C 1
ATOM 1564 O O . PHE A 1 200 ? 19.790 5.339 -16.620 1.00 84.12 200 PHE A O 1
ATOM 1571 N N . ASN A 1 201 ? 21.285 6.857 -17.297 1.00 86.19 201 ASN A N 1
ATOM 1572 C CA . ASN A 1 201 ? 20.546 8.027 -16.808 1.00 86.19 201 ASN A CA 1
ATOM 1573 C C . ASN A 1 201 ? 19.070 8.039 -17.240 1.00 86.19 201 ASN A C 1
ATOM 1575 O O . ASN A 1 201 ? 18.180 8.322 -16.438 1.00 86.19 201 ASN A O 1
ATOM 1579 N N . THR A 1 202 ? 18.785 7.684 -18.497 1.00 88.25 202 THR A N 1
ATOM 1580 C CA . THR A 1 202 ? 17.404 7.590 -18.999 1.00 88.25 202 THR A CA 1
ATOM 1581 C C . THR A 1 202 ? 16.622 6.466 -18.318 1.00 88.25 202 THR A C 1
ATOM 1583 O O . THR A 1 202 ? 15.461 6.653 -17.963 1.00 88.25 202 THR A O 1
ATOM 1586 N N . ALA A 1 203 ? 17.245 5.302 -18.113 1.00 89.75 203 ALA A N 1
ATOM 1587 C CA . ALA A 1 203 ? 16.603 4.164 -17.456 1.00 89.75 203 ALA A CA 1
ATOM 1588 C C . ALA A 1 203 ? 16.293 4.469 -15.985 1.00 89.75 203 ALA A C 1
ATOM 1590 O O . ALA A 1 203 ? 15.181 4.204 -15.534 1.00 89.75 203 ALA A O 1
ATOM 1591 N N . ILE A 1 204 ? 17.234 5.111 -15.286 1.00 87.62 204 ILE A N 1
ATOM 1592 C CA . ILE A 1 204 ? 17.074 5.595 -13.909 1.00 87.62 204 ILE A CA 1
ATOM 1593 C C . ILE A 1 204 ? 15.877 6.539 -13.810 1.00 87.62 204 ILE A C 1
ATOM 1595 O O . ILE A 1 204 ? 14.961 6.264 -13.043 1.00 87.62 204 ILE A O 1
ATOM 1599 N N . ARG A 1 205 ? 15.805 7.570 -14.661 1.00 86.94 205 ARG A N 1
ATOM 1600 C CA . ARG A 1 205 ? 14.663 8.503 -14.679 1.00 86.94 205 ARG A CA 1
ATOM 1601 C C . ARG A 1 205 ? 13.325 7.814 -14.953 1.00 86.94 205 ARG A C 1
ATOM 1603 O O . ARG A 1 205 ? 12.304 8.203 -14.389 1.00 86.94 205 ARG A O 1
ATOM 1610 N N . HIS A 1 206 ? 13.306 6.807 -15.827 1.00 92.75 206 HIS A N 1
ATOM 1611 C CA . HIS A 1 206 ? 12.093 6.031 -16.093 1.00 92.75 206 HIS A CA 1
ATOM 1612 C C . HIS A 1 206 ? 11.664 5.229 -14.860 1.00 92.75 206 HIS A C 1
ATOM 1614 O O . HIS A 1 206 ? 10.510 5.346 -14.456 1.00 92.75 206 HIS A O 1
ATOM 1620 N N . TRP A 1 207 ? 12.579 4.482 -14.231 1.00 92.25 207 TRP A N 1
ATOM 1621 C CA . TRP A 1 207 ? 12.289 3.757 -12.990 1.00 92.25 207 TRP A CA 1
ATOM 1622 C C . TRP A 1 207 ? 11.803 4.691 -11.883 1.00 92.25 207 TRP A C 1
ATOM 1624 O O . TRP A 1 207 ? 10.858 4.346 -11.179 1.00 92.25 207 TRP A O 1
ATOM 1634 N N . GLU A 1 208 ? 12.399 5.879 -11.763 1.00 87.50 208 GLU A N 1
ATOM 1635 C CA . GLU A 1 208 ? 11.990 6.873 -10.772 1.00 87.50 208 GLU A CA 1
ATOM 1636 C C . GLU A 1 208 ? 10.567 7.382 -10.993 1.00 87.50 208 GLU A C 1
ATOM 1638 O O . GLU A 1 208 ? 9.739 7.364 -10.080 1.00 87.50 208 GLU A O 1
ATOM 1643 N N . SER A 1 209 ? 10.261 7.785 -12.227 1.00 90.44 209 SER A N 1
ATOM 1644 C CA . SER A 1 209 ? 8.927 8.253 -12.605 1.00 90.44 209 SER A CA 1
ATOM 1645 C C . SER A 1 209 ? 7.858 7.170 -12.437 1.00 90.44 209 SER A C 1
ATOM 1647 O O . SER A 1 209 ? 6.728 7.458 -12.037 1.00 90.44 209 SER A O 1
ATOM 1649 N N . ASP A 1 210 ? 8.205 5.924 -12.747 1.00 94.38 210 ASP A N 1
ATOM 1650 C CA . ASP A 1 210 ? 7.291 4.792 -12.669 1.00 94.38 210 ASP A CA 1
ATOM 1651 C C . ASP A 1 210 ? 7.039 4.365 -11.212 1.00 94.38 210 ASP A C 1
ATOM 1653 O O . ASP A 1 210 ? 5.902 4.057 -10.857 1.00 94.38 210 ASP A O 1
ATOM 1657 N N . LEU A 1 211 ? 8.060 4.401 -10.343 1.00 88.31 211 LEU A N 1
ATOM 1658 C CA . LEU A 1 211 ? 7.901 4.157 -8.904 1.00 88.31 211 LEU A CA 1
ATOM 1659 C C . LEU A 1 211 ? 7.039 5.220 -8.233 1.00 88.31 211 LEU A C 1
ATOM 1661 O O . LEU A 1 211 ? 6.170 4.874 -7.434 1.00 88.31 211 LEU A O 1
ATOM 1665 N N . GLN A 1 212 ? 7.251 6.493 -8.567 1.00 84.31 212 GLN A N 1
ATOM 1666 C CA . GLN A 1 212 ? 6.408 7.570 -8.055 1.00 84.31 212 GLN A CA 1
ATOM 1667 C C . GLN A 1 212 ? 4.949 7.363 -8.481 1.00 84.31 212 GLN A C 1
ATOM 1669 O O . GLN A 1 212 ? 4.050 7.389 -7.645 1.00 84.31 212 GLN A O 1
ATOM 1674 N N . TRP A 1 213 ? 4.721 7.052 -9.759 1.00 90.25 213 TRP A N 1
ATOM 1675 C CA . TRP A 1 213 ? 3.378 6.793 -10.274 1.00 90.25 213 TRP A CA 1
ATOM 1676 C C . TRP A 1 213 ? 2.708 5.580 -9.621 1.00 90.25 213 TRP A C 1
ATOM 1678 O O . TRP A 1 213 ? 1.529 5.650 -9.284 1.00 90.25 213 TRP A O 1
ATOM 1688 N N . LEU A 1 214 ? 3.433 4.478 -9.402 1.00 88.19 214 LEU A N 1
ATOM 1689 C CA . LEU A 1 214 ? 2.898 3.308 -8.699 1.00 88.19 214 LEU A CA 1
ATOM 1690 C C . LEU A 1 214 ? 2.492 3.643 -7.260 1.00 88.19 214 LEU A C 1
ATOM 1692 O O . LEU A 1 214 ? 1.465 3.153 -6.787 1.00 88.19 214 LEU A O 1
ATOM 1696 N N . LYS A 1 215 ? 3.295 4.469 -6.575 1.00 82.62 215 LYS A N 1
ATOM 1697 C CA . LYS A 1 215 ? 2.990 4.931 -5.221 1.00 82.62 215 LYS A CA 1
ATOM 1698 C C . LYS A 1 215 ? 1.686 5.726 -5.220 1.00 82.62 215 LYS A C 1
ATOM 1700 O O . LYS A 1 215 ? 0.774 5.390 -4.479 1.00 82.62 215 LYS A O 1
ATOM 1705 N N . GLU A 1 216 ? 1.580 6.719 -6.096 1.00 81.56 216 GLU A N 1
ATOM 1706 C CA . GLU A 1 216 ? 0.399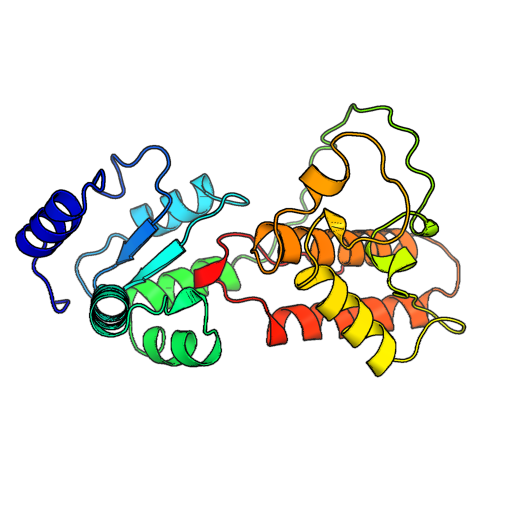 7.583 -6.220 1.00 81.56 216 GLU A CA 1
ATOM 1707 C C . GLU A 1 216 ? -0.857 6.820 -6.669 1.00 81.56 216 GLU A C 1
ATOM 1709 O O . GLU A 1 216 ? -1.961 7.143 -6.240 1.00 81.56 216 GLU A O 1
ATOM 1714 N N . SER A 1 217 ? -0.700 5.803 -7.522 1.00 81.94 217 SER A N 1
ATOM 1715 C CA . SER A 1 217 ? -1.831 5.099 -8.142 1.00 81.94 217 SER A CA 1
ATOM 1716 C C . SER A 1 217 ? -2.359 3.937 -7.305 1.00 81.94 217 SER A C 1
ATOM 1718 O O . SER A 1 217 ? -3.555 3.651 -7.341 1.00 81.94 217 SER A O 1
ATOM 1720 N N . PHE A 1 218 ? -1.484 3.236 -6.575 1.00 77.19 218 PHE A N 1
ATOM 1721 C CA . PHE A 1 218 ? -1.840 1.961 -5.946 1.00 77.19 218 PHE A CA 1
ATOM 1722 C C . PHE A 1 218 ? -1.420 1.828 -4.489 1.00 77.19 218 PHE A C 1
ATOM 1724 O O . PHE A 1 218 ? -1.927 0.928 -3.824 1.00 77.19 218 PHE A O 1
ATOM 1731 N N . TYR A 1 219 ? -0.497 2.646 -3.980 1.00 72.19 219 TYR A N 1
ATOM 1732 C CA . TYR A 1 219 ? -0.019 2.498 -2.610 1.00 72.19 219 TYR A CA 1
ATOM 1733 C C . TYR A 1 219 ? -0.812 3.376 -1.653 1.00 72.19 219 TYR A C 1
ATOM 1735 O O . TYR A 1 219 ? -0.897 4.588 -1.814 1.00 72.19 219 TYR A O 1
ATOM 1743 N N . HIS A 1 220 ? -1.319 2.749 -0.597 1.00 66.88 220 HIS A N 1
ATOM 1744 C CA . HIS A 1 220 ? -1.872 3.459 0.537 1.00 66.88 220 HIS A CA 1
ATOM 1745 C C . HIS A 1 220 ? -1.343 2.829 1.836 1.00 66.88 220 HIS A C 1
ATOM 1747 O O . HIS A 1 220 ? -1.451 1.605 1.999 1.00 66.88 220 HIS A O 1
ATOM 1753 N N . PRO A 1 221 ? -0.774 3.616 2.770 1.00 60.81 221 PRO A N 1
ATOM 1754 C CA . PRO A 1 221 ? -0.123 3.090 3.973 1.00 60.81 221 PRO A CA 1
ATOM 1755 C C . PRO A 1 221 ? -1.074 2.262 4.851 1.00 60.81 221 PRO A C 1
ATOM 1757 O O . PRO A 1 221 ? -0.657 1.266 5.441 1.00 60.81 221 PRO A O 1
ATOM 1760 N N . LEU A 1 222 ? -2.367 2.603 4.867 1.00 58.53 222 LEU A N 1
ATOM 1761 C CA . LEU A 1 222 ? -3.388 1.853 5.613 1.00 58.53 222 LEU A CA 1
ATOM 1762 C C . LEU A 1 222 ? -3.801 0.517 4.970 1.00 58.53 222 LEU A C 1
ATOM 1764 O O . LEU A 1 222 ? -4.273 -0.376 5.675 1.00 58.53 222 LEU A O 1
ATOM 1768 N N . SER A 1 223 ? -3.584 0.348 3.662 1.00 55.81 223 SER A N 1
ATOM 1769 C CA . SER A 1 223 ? -4.082 -0.817 2.919 1.00 55.81 223 SER A CA 1
ATOM 1770 C C . SER A 1 223 ? -3.095 -1.985 2.881 1.00 55.81 223 SER A C 1
ATOM 1772 O O . SER A 1 223 ? -3.513 -3.128 2.685 1.00 55.81 223 SER A O 1
ATOM 1774 N N . TYR A 1 224 ? -1.788 -1.733 3.043 1.00 56.25 224 TYR A N 1
ATOM 1775 C CA . TYR A 1 224 ? -0.784 -2.739 2.675 1.00 56.25 224 TYR A CA 1
ATOM 1776 C C . TYR A 1 224 ? 0.321 -3.037 3.691 1.00 56.25 224 TYR A C 1
ATOM 1778 O O . TYR A 1 224 ? 0.991 -4.056 3.526 1.00 56.25 224 TYR A O 1
ATOM 1786 N N . GLY A 1 225 ? 0.503 -2.233 4.744 1.00 55.09 225 GLY A N 1
ATOM 1787 C CA . GLY A 1 225 ? 1.404 -2.570 5.861 1.00 55.09 225 GLY A CA 1
ATOM 1788 C C . GLY A 1 225 ? 2.881 -2.821 5.494 1.00 55.09 225 GLY A C 1
ATOM 1789 O O . GLY A 1 225 ? 3.625 -3.397 6.290 1.00 55.09 225 GLY A O 1
ATOM 1790 N N . PHE A 1 226 ? 3.333 -2.416 4.302 1.00 59.41 226 PHE A N 1
ATOM 1791 C CA . PHE A 1 226 ? 4.729 -2.523 3.867 1.00 59.41 226 PHE A CA 1
ATOM 1792 C C . PHE A 1 226 ? 5.288 -1.145 3.529 1.00 59.41 226 PHE A C 1
ATOM 1794 O O . PHE A 1 226 ? 4.550 -0.280 3.077 1.00 59.41 226 PHE A O 1
ATOM 1801 N N . ARG A 1 227 ? 6.596 -0.944 3.713 1.00 63.00 227 ARG A N 1
ATOM 1802 C CA . ARG A 1 227 ? 7.248 0.325 3.367 1.00 63.00 227 ARG A CA 1
ATOM 1803 C C . ARG A 1 227 ? 7.527 0.415 1.871 1.00 63.00 227 ARG A C 1
ATOM 1805 O O . ARG A 1 227 ? 8.062 -0.529 1.286 1.00 63.00 227 ARG A O 1
ATOM 1812 N N . TRP A 1 228 ? 7.213 1.560 1.271 1.00 70.38 228 TRP A N 1
ATOM 1813 C CA . TRP A 1 228 ? 7.567 1.838 -0.121 1.00 70.38 228 TRP A CA 1
ATOM 1814 C C . TRP A 1 228 ? 9.098 1.824 -0.310 1.00 70.38 228 TRP A C 1
ATOM 1816 O O . TRP A 1 228 ? 9.801 2.389 0.529 1.00 70.38 228 TRP A O 1
ATOM 1826 N N . PRO A 1 229 ? 9.643 1.178 -1.358 1.00 67.56 229 PRO A N 1
ATOM 1827 C CA . PRO A 1 229 ? 11.088 1.049 -1.529 1.00 67.56 229 PRO A CA 1
ATOM 1828 C C . PRO A 1 229 ? 11.767 2.360 -1.952 1.00 67.56 229 PRO A C 1
ATOM 1830 O O . PRO A 1 229 ? 11.213 3.157 -2.708 1.00 67.56 229 PRO A O 1
ATOM 1833 N N . GLU A 1 230 ? 13.003 2.544 -1.485 1.00 56.72 230 GLU A N 1
ATOM 1834 C CA . GLU A 1 230 ? 13.848 3.707 -1.779 1.00 56.72 230 GLU A CA 1
ATOM 1835 C C . GLU A 1 230 ? 14.550 3.597 -3.145 1.00 56.72 230 GLU A C 1
ATOM 1837 O O . GLU A 1 230 ? 14.889 2.501 -3.597 1.00 56.72 230 GLU A O 1
ATOM 1842 N N . MET A 1 231 ? 14.835 4.745 -3.771 1.00 50.97 231 MET A N 1
ATOM 1843 C CA . MET A 1 231 ? 15.472 4.854 -5.098 1.00 50.97 231 MET A CA 1
ATOM 1844 C C . MET A 1 231 ? 16.934 5.318 -5.046 1.00 50.97 231 MET A C 1
ATOM 1846 O O . MET A 1 231 ? 17.369 6.063 -5.932 1.00 50.97 231 MET A O 1
ATOM 1850 N N . GLN A 1 232 ? 17.668 4.926 -3.997 1.00 43.97 232 GLN A N 1
ATOM 1851 C CA . GLN A 1 232 ? 19.079 5.305 -3.845 1.00 43.97 232 GLN A CA 1
ATOM 1852 C C . GLN A 1 232 ? 19.952 4.884 -5.023 1.00 43.97 232 GLN A C 1
ATOM 1854 O O . GLN A 1 232 ? 19.660 3.862 -5.681 1.00 43.97 232 GLN A O 1
#

Secondary structure (DSSP, 8-state):
--SS-HHHHHHHHHHTT-----TTT-SS-SEEEE-SSS--HHHHHHHHHHTTTS--EEEEHHHHHHHHHHS--GGG-HHHHHHHHTT-HHHHHHHHHHHS------PPP----------TGGGSHHHHTT---STTS--HHHHHHHHHHHHH--GGGSSS---TTTGGGG-STTSHHHHHHHHHHHHHHHHHHHTSSS--HHHHHHHHHHHHHHHHHH--HHHH-SPPPP--

Organism: NCBI:txid146919

Radius of gyration: 19.96 Å; chains: 1; bounding box: 53×38×51 Å

Sequence (232 aa):
MGPFSRGKIWSYLWDLGAEVAEIEDASAPDLLILGRERFSDKSVRRLLQRREGKRLRICSQEMLLAWSMTGVDPNERPQTVETFIEGHPALELVKETLEDKWPGTGPIPARGGGDAEFDGPEKSPLARLGYSVGKTGADQSRRRDALEKTFAAEKQDFPGTYPPGYLGKWGAAKTGSRLQQIAQHIASNCRTSRRKDDDFNTAIRHWESDLQWLKESFYHPLSYGFRWPEMQ